Protein AF-A0A537YZ20-F1 (afdb_monomer_lite)

Radius of gyration: 20.63 Å; chains: 1; bounding box: 48×52×60 Å

Structure (mmCIF, N/CA/C/O backbone):
data_AF-A0A537YZ20-F1
#
_entry.id   AF-A0A537YZ20-F1
#
loop_
_atom_site.group_PDB
_atom_site.id
_atom_site.type_symbol
_atom_site.label_atom_id
_atom_site.label_alt_id
_atom_site.label_comp_id
_atom_site.label_asym_id
_atom_site.label_entity_id
_atom_site.label_seq_id
_atom_site.pdbx_PDB_ins_code
_atom_site.Cartn_x
_atom_site.Cartn_y
_atom_site.Cartn_z
_atom_site.occupancy
_atom_site.B_iso_or_equiv
_atom_site.auth_seq_id
_atom_site.auth_comp_id
_atom_site.auth_asym_id
_atom_site.auth_atom_id
_atom_site.pdbx_PDB_model_num
ATOM 1 N N . MET A 1 1 ? -23.414 -14.187 20.536 1.00 48.66 1 MET A N 1
ATOM 2 C CA . MET A 1 1 ? -22.127 -14.130 21.256 1.00 48.66 1 MET A CA 1
ATOM 3 C C . MET A 1 1 ? -21.084 -14.000 20.173 1.00 48.66 1 MET A C 1
ATOM 5 O O . MET A 1 1 ? -21.040 -14.898 19.343 1.00 48.66 1 MET A O 1
ATOM 9 N N . GLY A 1 2 ? -20.407 -12.852 20.098 1.00 59.97 2 GLY A N 1
ATOM 10 C CA . GLY A 1 2 ? -19.368 -12.613 19.096 1.00 59.97 2 GLY A CA 1
ATOM 11 C C . GLY A 1 2 ? -18.221 -13.604 19.260 1.00 59.97 2 GLY A C 1
ATOM 12 O O . GLY A 1 2 ? -18.003 -14.127 20.358 1.00 59.97 2 GLY A O 1
ATOM 13 N N . ASP A 1 3 ? -17.533 -13.912 18.166 1.00 78.31 3 ASP A N 1
ATOM 14 C CA . ASP A 1 3 ? -16.310 -14.702 18.221 1.00 78.31 3 ASP A CA 1
ATOM 15 C C . ASP A 1 3 ? -15.242 -13.924 19.009 1.00 78.31 3 ASP A C 1
ATOM 17 O O . ASP A 1 3 ? -14.762 -12.874 18.577 1.00 78.31 3 ASP A O 1
ATOM 21 N N . ALA A 1 4 ? -14.871 -14.433 20.188 1.00 87.88 4 ALA A N 1
ATOM 22 C CA . ALA A 1 4 ? -13.887 -13.798 21.063 1.00 87.88 4 ALA A CA 1
ATOM 23 C C . ALA A 1 4 ? -12.531 -13.589 20.362 1.00 87.88 4 ALA A C 1
ATOM 25 O O . ALA A 1 4 ? -11.818 -12.637 20.681 1.00 87.88 4 ALA A O 1
ATOM 26 N N . HIS A 1 5 ? -12.192 -14.445 19.389 1.00 93.25 5 HIS A N 1
ATOM 27 C CA . HIS A 1 5 ? -10.990 -14.287 18.577 1.00 93.25 5 HIS A CA 1
ATOM 28 C C . HIS A 1 5 ? -11.076 -13.057 17.664 1.00 93.25 5 HIS A C 1
ATOM 30 O O . HIS A 1 5 ? -10.154 -12.240 17.647 1.00 93.25 5 HIS A O 1
ATOM 36 N N . ALA A 1 6 ? -12.198 -12.885 16.961 1.00 95.44 6 ALA A N 1
ATOM 37 C CA . ALA A 1 6 ? -12.444 -11.740 16.090 1.00 95.44 6 ALA A CA 1
ATOM 38 C C . ALA A 1 6 ? -12.413 -10.412 16.859 1.00 95.44 6 ALA A C 1
ATOM 40 O O . ALA A 1 6 ? -11.783 -9.447 16.427 1.00 95.44 6 ALA A O 1
ATOM 41 N N . GLU A 1 7 ? -13.049 -10.367 18.031 1.00 95.69 7 GLU A N 1
ATOM 42 C CA . GLU A 1 7 ? -13.027 -9.179 18.884 1.00 95.69 7 GLU A CA 1
ATOM 43 C C . GLU A 1 7 ? -11.620 -8.854 19.399 1.00 95.69 7 GLU A C 1
ATOM 45 O O . GLU A 1 7 ? -11.249 -7.683 19.501 1.00 95.69 7 GLU A O 1
ATOM 50 N N . GLN A 1 8 ? -10.822 -9.869 19.742 1.00 96.44 8 GLN A N 1
ATOM 51 C CA . GLN A 1 8 ? -9.429 -9.665 20.128 1.00 96.44 8 GLN A CA 1
ATOM 52 C C . GLN A 1 8 ? -8.609 -9.115 18.955 1.00 96.44 8 GLN A C 1
ATOM 54 O O . GLN A 1 8 ? -7.916 -8.113 19.124 1.00 96.44 8 GLN A O 1
ATOM 59 N N . MET A 1 9 ? -8.737 -9.708 17.765 1.00 97.38 9 MET A N 1
ATOM 60 C CA . MET A 1 9 ? -8.039 -9.231 16.570 1.00 97.38 9 MET A CA 1
ATOM 61 C C . MET A 1 9 ? -8.439 -7.791 16.220 1.00 97.38 9 MET A C 1
ATOM 63 O O . MET A 1 9 ? -7.578 -6.968 15.914 1.00 97.38 9 MET A O 1
ATOM 67 N N . TYR A 1 10 ? -9.723 -7.440 16.352 1.00 97.88 10 TYR A N 1
ATOM 68 C CA . TYR A 1 10 ? -10.185 -6.061 16.198 1.00 97.88 10 TYR A CA 1
ATOM 69 C C . TYR A 1 10 ? -9.457 -5.110 17.157 1.00 97.88 10 TYR A C 1
ATOM 71 O O . TYR A 1 10 ? -8.937 -4.086 16.716 1.00 97.88 10 TYR A O 1
ATOM 79 N N . ARG A 1 11 ? -9.374 -5.445 18.454 1.00 97.56 11 ARG A N 1
ATOM 80 C CA . ARG A 1 11 ? -8.679 -4.608 19.450 1.00 97.56 11 ARG A CA 1
ATOM 81 C C . ARG A 1 11 ? -7.199 -4.452 19.126 1.00 97.56 11 ARG A C 1
ATOM 83 O O . ARG A 1 11 ? -6.672 -3.350 19.230 1.00 97.56 11 ARG A O 1
ATOM 90 N N . GLU A 1 12 ? -6.538 -5.525 18.705 1.00 96.88 12 GLU A N 1
ATOM 91 C CA . GLU A 1 12 ? -5.118 -5.497 18.344 1.00 96.88 12 GLU A CA 1
ATOM 92 C C . GLU A 1 12 ? -4.841 -4.658 17.091 1.00 96.88 12 GLU A C 1
ATOM 94 O O . GLU A 1 12 ? -3.829 -3.960 17.030 1.00 96.88 12 GLU A O 1
ATOM 99 N N . VAL A 1 13 ? -5.729 -4.711 16.094 1.00 97.69 13 VAL A N 1
ATOM 100 C CA . VAL A 1 13 ? -5.553 -4.009 14.816 1.00 97.69 13 VAL A CA 1
ATOM 101 C C . VAL A 1 13 ? -6.036 -2.563 14.878 1.00 97.69 13 VAL A C 1
ATOM 103 O O . VAL A 1 13 ? -5.410 -1.699 14.266 1.00 97.69 13 VAL A O 1
ATOM 106 N N . MET A 1 14 ? -7.144 -2.284 15.562 1.00 97.94 14 MET A N 1
ATOM 107 C CA . MET A 1 14 ? -7.787 -0.964 15.581 1.00 97.94 14 MET A CA 1
ATOM 108 C C . MET A 1 14 ? -7.471 -0.151 16.837 1.00 97.94 14 MET A C 1
ATOM 110 O O . MET A 1 14 ? -7.766 1.042 16.864 1.00 97.94 14 MET A O 1
ATOM 114 N N . LEU A 1 15 ? -6.877 -0.776 17.860 1.00 96.50 15 LEU A N 1
ATOM 115 C CA . LEU A 1 15 ? -6.548 -0.162 19.152 1.00 96.50 15 LEU A CA 1
ATOM 116 C C . LEU A 1 15 ? -7.744 0.526 19.827 1.00 96.50 15 LEU A C 1
ATOM 118 O O . LEU A 1 15 ? -7.602 1.535 20.515 1.00 96.50 15 LEU A O 1
ATOM 122 N N . LYS A 1 16 ? -8.934 -0.044 19.629 1.00 94.62 16 LYS A N 1
ATOM 123 C CA . LYS A 1 16 ? -10.181 0.337 20.294 1.00 94.62 16 LYS A CA 1
ATOM 124 C C . LYS A 1 16 ? -11.071 -0.889 20.459 1.00 94.62 16 LYS A C 1
ATOM 126 O O . LYS A 1 16 ? -10.894 -1.881 19.750 1.00 94.62 16 LYS A O 1
ATOM 131 N N . ASP A 1 17 ? -12.022 -0.821 21.384 1.00 94.69 17 ASP A N 1
ATOM 132 C CA . ASP A 1 17 ? -13.010 -1.885 21.536 1.00 94.69 17 ASP A CA 1
ATOM 133 C C . ASP A 1 17 ? -13.878 -2.016 20.274 1.00 94.69 17 ASP A C 1
ATOM 135 O O . ASP A 1 17 ? -14.236 -0.997 19.668 1.00 94.69 17 ASP A O 1
ATOM 139 N N . PRO A 1 18 ? -14.217 -3.251 19.859 1.00 92.88 18 PRO A N 1
ATOM 140 C CA . PRO A 1 18 ? -15.172 -3.455 18.785 1.00 92.88 18 PRO A CA 1
ATOM 141 C C . PRO A 1 18 ? -16.535 -2.880 19.189 1.00 92.88 18 PRO A C 1
ATOM 143 O O . PRO A 1 18 ? -16.926 -2.997 20.355 1.00 92.88 18 PRO A O 1
ATOM 146 N N . PRO A 1 19 ? -17.279 -2.270 18.250 1.00 84.94 19 PRO A N 1
ATOM 147 C CA . PRO A 1 19 ? -18.658 -1.892 18.519 1.00 84.94 19 PRO A CA 1
ATOM 148 C C . PRO A 1 19 ? -19.490 -3.142 18.833 1.00 84.94 19 PRO A C 1
ATOM 150 O O . PRO A 1 19 ? -19.206 -4.233 18.331 1.00 84.94 19 PRO A O 1
ATOM 153 N N . GLU A 1 20 ? -20.545 -2.985 19.633 1.00 89.81 20 GLU A N 1
ATOM 154 C CA . GLU A 1 20 ? -21.536 -4.048 19.801 1.00 89.81 20 GLU A CA 1
ATOM 155 C C . GLU A 1 20 ? -22.210 -4.302 18.448 1.00 89.81 20 GLU A C 1
ATOM 157 O O . GLU A 1 20 ? -22.897 -3.430 17.916 1.00 89.81 20 GLU A O 1
ATOM 162 N N . ALA A 1 21 ? -21.980 -5.481 17.868 1.00 90.50 21 ALA A N 1
ATOM 163 C CA . ALA A 1 21 ? -22.499 -5.805 16.549 1.00 90.50 21 ALA A CA 1
ATOM 164 C C . ALA A 1 21 ? -24.030 -5.921 16.582 1.00 90.50 21 ALA A C 1
ATOM 166 O O . ALA A 1 21 ? -24.587 -6.903 17.078 1.00 90.50 21 ALA A O 1
ATOM 167 N N . ALA A 1 22 ? -24.706 -4.921 16.020 1.00 93.88 22 ALA A N 1
ATOM 168 C CA . ALA A 1 22 ? -26.160 -4.826 15.968 1.00 93.88 22 ALA A CA 1
ATOM 169 C C . ALA A 1 22 ? -26.719 -5.137 14.569 1.00 93.88 22 ALA A C 1
ATOM 171 O O . ALA A 1 22 ? -27.911 -5.412 14.412 1.00 93.88 22 ALA A O 1
ATOM 172 N N . THR A 1 23 ? -25.870 -5.106 13.541 1.00 95.50 23 THR A N 1
ATOM 173 C CA . THR A 1 23 ? -26.248 -5.281 12.135 1.00 95.50 23 THR A CA 1
ATOM 174 C C . THR A 1 23 ? -25.489 -6.434 11.471 1.00 95.50 23 THR A C 1
ATOM 176 O O . THR A 1 23 ? -24.372 -6.756 11.878 1.00 95.50 23 THR A O 1
ATOM 179 N N . PRO A 1 24 ? -26.027 -7.036 10.387 1.00 96.12 24 PRO A N 1
ATOM 180 C CA . PRO A 1 24 ? -25.295 -8.043 9.614 1.00 96.12 24 PRO A CA 1
ATOM 181 C C . PRO A 1 24 ? -23.935 -7.551 9.099 1.00 96.12 24 PRO A C 1
ATOM 183 O O . PRO A 1 24 ? -23.001 -8.338 8.986 1.00 96.12 24 PRO A O 1
ATOM 186 N N . PHE A 1 25 ? -23.817 -6.251 8.809 1.00 94.38 25 PHE A N 1
ATOM 187 C CA . PHE A 1 25 ? -22.559 -5.627 8.408 1.00 94.38 25 PHE A CA 1
ATOM 188 C C . PHE A 1 25 ? -21.527 -5.626 9.543 1.00 94.38 25 PHE A C 1
ATOM 190 O O . PHE A 1 25 ? -20.380 -5.998 9.316 1.00 94.38 25 PHE A O 1
ATOM 197 N N . GLU A 1 26 ? -21.917 -5.247 10.761 1.00 94.44 26 GLU A N 1
ATOM 198 C CA . GLU A 1 26 ? -21.006 -5.245 11.915 1.00 94.44 26 GLU A CA 1
ATOM 199 C C . GLU A 1 26 ? -20.609 -6.667 12.315 1.00 94.44 26 GLU A C 1
ATOM 201 O O . GLU A 1 26 ? -19.437 -6.911 12.591 1.00 94.44 26 GLU A O 1
ATOM 206 N N . VAL A 1 27 ? -21.549 -7.620 12.257 1.00 94.81 27 VAL A N 1
ATOM 207 C CA . VAL A 1 27 ? -21.254 -9.047 12.462 1.00 94.81 27 VAL A CA 1
ATOM 208 C C . VAL A 1 27 ? -20.224 -9.528 11.439 1.00 94.81 27 VAL A C 1
ATOM 210 O O . VAL A 1 27 ? -19.200 -10.075 11.824 1.00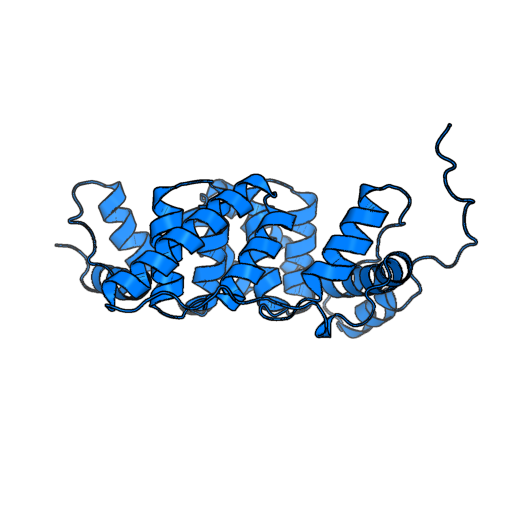 94.81 27 VAL A O 1
ATOM 213 N N . ALA A 1 28 ? -20.428 -9.259 10.144 1.00 95.94 28 ALA A N 1
ATOM 214 C CA . ALA A 1 28 ? -19.468 -9.638 9.106 1.00 95.94 28 ALA A CA 1
ATOM 215 C C . ALA A 1 28 ? -18.129 -8.890 9.228 1.00 95.94 28 ALA A C 1
ATOM 217 O O . ALA A 1 28 ? -17.080 -9.448 8.916 1.00 95.94 28 ALA A O 1
ATOM 218 N N . THR A 1 29 ? -18.139 -7.642 9.697 1.00 95.75 29 THR A N 1
ATOM 219 C CA . THR A 1 29 ? -16.907 -6.896 9.969 1.00 95.75 29 THR A CA 1
ATOM 220 C C . THR A 1 29 ? -16.080 -7.634 11.015 1.00 95.75 29 THR A C 1
ATOM 222 O O . THR A 1 29 ? -14.911 -7.916 10.767 1.00 95.75 29 THR A O 1
ATOM 225 N N . LEU A 1 30 ? -16.679 -8.012 12.147 1.00 96.38 30 LEU A N 1
ATOM 226 C CA . LEU A 1 30 ? -15.973 -8.785 13.165 1.00 96.38 30 LEU A CA 1
ATOM 227 C C . LEU A 1 30 ? -15.595 -10.169 12.631 1.00 96.38 30 LEU A C 1
ATOM 229 O O . LEU A 1 30 ? -14.411 -10.459 12.519 1.00 96.38 30 LEU A O 1
ATOM 233 N N . ASP A 1 31 ? -16.563 -10.984 12.224 1.00 95.75 31 ASP A N 1
ATOM 234 C CA . ASP A 1 31 ? -16.343 -12.400 11.921 1.00 95.75 31 ASP A CA 1
ATOM 235 C C . ASP A 1 31 ? -15.468 -12.622 10.681 1.00 95.75 31 ASP A C 1
ATOM 237 O O . ASP A 1 31 ? -14.562 -13.454 10.698 1.00 95.75 31 ASP A O 1
ATOM 241 N N . PHE A 1 32 ? -15.731 -11.904 9.586 1.00 97.31 32 PHE A N 1
ATOM 242 C CA . PHE A 1 32 ? -15.011 -12.103 8.329 1.00 97.31 32 PHE A CA 1
ATOM 243 C C . PHE A 1 32 ? -13.750 -11.241 8.263 1.00 97.31 32 PHE A C 1
ATOM 245 O O . PHE A 1 32 ? -12.653 -11.775 8.102 1.00 97.31 32 PHE A O 1
ATOM 252 N N . VAL A 1 33 ? -13.863 -9.918 8.414 1.00 97.75 33 VAL A N 1
ATOM 253 C CA . VAL A 1 33 ? -12.694 -9.041 8.229 1.00 97.75 33 VAL A CA 1
ATOM 254 C C . VAL A 1 33 ? -11.674 -9.287 9.342 1.00 97.75 33 VAL A C 1
ATOM 256 O O . VAL A 1 33 ? -10.532 -9.649 9.058 1.00 97.75 33 VAL A O 1
ATOM 259 N N . PHE A 1 34 ? -12.072 -9.163 10.608 1.00 97.94 34 PHE A N 1
ATOM 260 C CA . PHE A 1 34 ? -11.137 -9.305 11.730 1.00 97.94 34 PHE A CA 1
ATOM 261 C C . PHE A 1 34 ? -10.969 -10.745 12.227 1.00 97.94 34 PHE A C 1
ATOM 263 O O . PHE A 1 34 ? -9.901 -11.075 12.722 1.00 97.94 34 PHE A O 1
ATOM 270 N N . GLY A 1 35 ? -11.963 -11.617 12.068 1.00 97.19 35 GLY A N 1
ATOM 271 C CA . GLY A 1 35 ? -11.891 -13.014 12.502 1.00 97.19 35 GLY A CA 1
ATOM 272 C C . GLY A 1 35 ? -11.276 -13.966 11.478 1.00 97.19 35 GLY A C 1
ATOM 273 O O . GLY A 1 35 ? -10.760 -15.012 11.862 1.00 97.19 35 GLY A O 1
ATOM 274 N N . GLN A 1 36 ? -11.300 -13.625 10.182 1.00 97.75 36 GLN A N 1
ATOM 275 C CA . GLN A 1 36 ? -10.830 -14.527 9.120 1.00 97.75 36 GLN A CA 1
ATOM 276 C C . GLN A 1 36 ? -9.802 -13.924 8.171 1.00 97.75 36 GLN A C 1
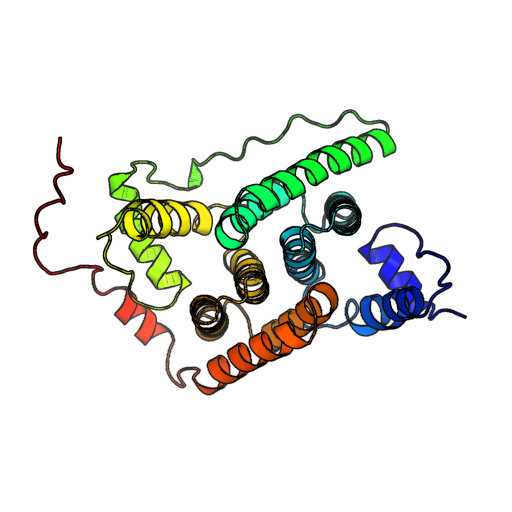ATOM 278 O O . GLN A 1 36 ? -8.993 -14.691 7.666 1.00 97.75 36 GLN A O 1
ATOM 283 N N . VAL A 1 37 ? -9.809 -12.616 7.890 1.00 98.38 37 VAL A N 1
ATOM 284 C CA . VAL A 1 37 ? -8.857 -12.003 6.939 1.00 98.38 37 VAL A CA 1
ATOM 285 C C . VAL A 1 37 ? -7.585 -11.519 7.641 1.00 98.38 37 VAL A C 1
ATOM 287 O O . VAL A 1 37 ? -6.492 -11.959 7.293 1.00 98.38 37 VAL A O 1
ATOM 290 N N . TRP A 1 38 ? -7.706 -10.665 8.662 1.00 98.38 38 TRP A N 1
ATOM 291 C CA . TRP A 1 38 ? -6.556 -10.151 9.422 1.00 98.38 38 TRP A CA 1
ATOM 292 C C . TRP A 1 38 ? -5.664 -11.204 10.112 1.00 98.38 38 TRP A C 1
ATOM 294 O O . TRP A 1 38 ? -4.449 -10.994 10.106 1.00 98.38 38 TRP A O 1
ATOM 304 N N . PRO A 1 39 ? -6.183 -12.311 10.688 1.00 97.56 39 PRO A N 1
ATOM 305 C CA . PRO A 1 39 ? -5.351 -13.283 11.397 1.00 97.56 39 PRO A CA 1
ATOM 306 C C . PRO A 1 39 ? -4.606 -14.248 10.469 1.00 97.56 39 PRO A C 1
ATOM 308 O O . PRO A 1 39 ? -3.861 -15.092 10.960 1.00 97.56 39 PRO A O 1
ATOM 311 N N . ARG A 1 40 ? -4.808 -14.175 9.147 1.00 98.12 40 ARG A N 1
ATOM 312 C CA . ARG A 1 40 ? -4.144 -15.080 8.203 1.00 98.12 40 ARG A CA 1
ATOM 313 C C . ARG A 1 40 ? -2.645 -14.818 8.152 1.00 98.12 40 ARG A C 1
ATOM 315 O O . ARG A 1 40 ? -2.202 -13.668 8.082 1.00 98.12 40 ARG A O 1
ATOM 322 N N . ASP A 1 41 ? -1.889 -15.904 8.070 1.00 97.06 41 ASP A N 1
ATOM 323 C CA . ASP A 1 41 ? -0.463 -15.875 7.763 1.00 97.06 41 ASP A CA 1
ATOM 324 C C . ASP A 1 41 ? -0.210 -15.418 6.311 1.00 97.06 41 ASP A C 1
ATOM 326 O O . ASP A 1 41 ? -1.134 -15.144 5.546 1.00 97.06 41 ASP A O 1
ATOM 330 N N . GLY A 1 42 ? 1.061 -15.318 5.921 1.00 96.44 42 GLY A N 1
ATOM 331 C CA . GLY A 1 42 ? 1.479 -14.978 4.555 1.00 96.44 42 GLY A CA 1
ATOM 332 C C . GLY A 1 42 ? 1.753 -13.491 4.329 1.00 96.44 42 GLY A C 1
ATOM 333 O O . GLY A 1 42 ? 2.603 -13.164 3.512 1.00 96.44 42 GLY A O 1
ATOM 334 N N . LEU A 1 43 ? 1.144 -12.595 5.109 1.00 98.12 43 LEU A N 1
ATOM 335 C CA . LEU A 1 43 ? 1.513 -11.176 5.161 1.00 98.12 43 LEU A CA 1
ATOM 336 C C . LEU A 1 43 ? 1.786 -10.731 6.591 1.00 98.12 43 LEU A C 1
ATOM 338 O O . LEU A 1 43 ? 1.093 -11.128 7.528 1.00 98.12 43 LEU A O 1
ATOM 342 N N . SER A 1 44 ? 2.760 -9.835 6.752 1.00 97.88 44 SER A N 1
ATOM 343 C CA . SER A 1 44 ? 2.947 -9.146 8.025 1.00 97.88 44 SER A CA 1
ATOM 344 C C . SER A 1 44 ? 1.770 -8.200 8.311 1.00 97.88 44 SER A C 1
ATOM 346 O O . SER A 1 44 ? 1.077 -7.733 7.401 1.00 97.88 44 SER A O 1
ATOM 348 N N . ARG A 1 45 ? 1.567 -7.847 9.587 1.00 97.06 45 ARG A N 1
ATOM 349 C CA . ARG A 1 45 ? 0.568 -6.839 9.991 1.00 97.06 45 ARG A CA 1
ATOM 350 C C . ARG A 1 45 ? 0.774 -5.508 9.259 1.00 97.06 45 ARG A C 1
ATOM 352 O O . ARG A 1 45 ? -0.194 -4.896 8.813 1.00 97.06 45 ARG A O 1
ATOM 359 N N . ARG A 1 46 ? 2.034 -5.105 9.079 1.00 97.81 46 ARG A N 1
ATOM 360 C CA . ARG A 1 46 ? 2.426 -3.896 8.350 1.00 97.81 46 ARG A CA 1
ATOM 361 C C . ARG A 1 46 ? 2.055 -3.957 6.865 1.00 97.81 46 ARG A C 1
ATOM 363 O O . ARG A 1 46 ? 1.520 -2.989 6.337 1.00 97.81 46 ARG A O 1
ATOM 370 N N . ASP A 1 47 ? 2.243 -5.098 6.208 1.00 98.62 47 ASP A N 1
ATOM 371 C CA . ASP A 1 47 ? 1.839 -5.277 4.806 1.00 98.62 47 ASP A CA 1
ATOM 372 C C . ASP A 1 47 ? 0.320 -5.206 4.639 1.00 98.62 47 ASP A C 1
ATOM 374 O O . ASP A 1 47 ? -0.183 -4.476 3.781 1.00 98.62 47 ASP A O 1
ATOM 378 N N . ARG A 1 48 ? -0.431 -5.892 5.515 1.00 98.69 48 ARG A N 1
ATOM 379 C CA . ARG A 1 48 ? -1.901 -5.792 5.555 1.00 98.69 48 ARG A CA 1
ATOM 380 C C . ARG A 1 48 ? -2.347 -4.352 5.792 1.00 98.69 48 ARG A C 1
ATOM 382 O O . ARG A 1 48 ? -3.320 -3.899 5.181 1.00 98.69 48 ARG A O 1
ATOM 389 N N . ARG A 1 49 ? -1.617 -3.610 6.633 1.00 98.44 49 ARG A N 1
ATOM 390 C CA . ARG A 1 49 ? -1.864 -2.189 6.883 1.00 98.44 49 ARG A CA 1
ATOM 391 C C . ARG A 1 49 ? -1.652 -1.341 5.635 1.00 98.44 49 ARG A C 1
ATOM 393 O O . ARG A 1 49 ? -2.517 -0.521 5.347 1.00 98.44 49 ARG A O 1
ATOM 400 N N . LEU A 1 50 ? -0.576 -1.555 4.878 1.00 98.81 50 LEU A N 1
ATOM 401 C CA . LEU A 1 50 ? -0.314 -0.836 3.626 1.00 98.81 50 LEU A CA 1
ATOM 402 C C . LEU A 1 50 ? -1.424 -1.062 2.593 1.00 98.81 50 LEU A C 1
ATOM 404 O O . LEU A 1 50 ? -1.910 -0.094 2.005 1.00 98.81 50 LEU A O 1
ATOM 408 N N . VAL A 1 51 ? -1.883 -2.308 2.412 1.00 98.88 51 VAL A N 1
ATOM 409 C CA . VAL A 1 51 ? -3.026 -2.609 1.526 1.00 98.88 51 VAL A CA 1
ATOM 410 C C . VAL A 1 51 ? -4.284 -1.893 2.015 1.00 98.88 51 VAL A C 1
ATOM 412 O O . VAL A 1 51 ? -4.951 -1.208 1.241 1.00 98.88 51 VAL A O 1
ATOM 415 N N . THR A 1 52 ? -4.586 -2.011 3.309 1.00 98.81 52 THR A N 1
ATOM 416 C CA . THR A 1 52 ? -5.792 -1.442 3.923 1.00 98.81 52 THR A CA 1
ATOM 417 C C . THR A 1 52 ? -5.829 0.079 3.817 1.00 98.81 52 THR A C 1
ATOM 419 O O . THR A 1 52 ? -6.823 0.627 3.347 1.00 98.81 52 THR A O 1
ATOM 422 N N . LEU A 1 53 ? -4.746 0.762 4.208 1.00 98.81 53 LEU A N 1
ATOM 423 C CA . LEU A 1 53 ? -4.625 2.218 4.123 1.00 98.81 53 LEU A CA 1
ATOM 424 C C . LEU A 1 53 ? -4.752 2.697 2.677 1.00 98.81 53 LEU A C 1
ATOM 426 O O . LEU A 1 53 ? -5.476 3.657 2.428 1.00 98.81 53 LEU A O 1
ATOM 430 N N . THR A 1 54 ? -4.118 1.998 1.727 1.00 98.81 54 THR A N 1
ATOM 431 C CA . THR A 1 54 ? -4.277 2.290 0.295 1.00 98.81 54 THR A CA 1
ATOM 432 C C . THR A 1 54 ? -5.752 2.207 -0.098 1.00 98.81 54 THR A C 1
ATOM 434 O O . THR A 1 54 ? -6.291 3.154 -0.656 1.00 98.81 54 THR A O 1
ATOM 437 N N . CYS A 1 55 ? -6.448 1.125 0.261 1.00 98.75 55 CYS A N 1
ATOM 438 C CA . CYS A 1 55 ? -7.856 0.944 -0.090 1.00 98.75 55 CYS A CA 1
ATOM 439 C C . CYS A 1 55 ? -8.761 2.031 0.509 1.00 98.75 55 CYS A C 1
ATOM 441 O O . CYS A 1 55 ? -9.541 2.637 -0.223 1.00 98.75 55 CYS A O 1
ATOM 443 N N . VAL A 1 56 ? -8.666 2.306 1.816 1.00 98.44 56 VAL A N 1
ATOM 444 C CA . VAL A 1 56 ? -9.562 3.283 2.469 1.00 98.44 56 VAL A CA 1
ATOM 445 C C . VAL A 1 56 ? -9.283 4.715 2.018 1.00 98.44 56 VAL A C 1
ATOM 447 O O . VAL A 1 56 ? -10.225 5.487 1.838 1.00 98.44 56 VAL A O 1
ATOM 450 N N . ALA A 1 57 ? -8.016 5.061 1.767 1.00 98.56 57 ALA A N 1
ATOM 451 C CA . ALA A 1 57 ? -7.642 6.374 1.260 1.00 98.56 57 ALA A CA 1
ATOM 452 C C . ALA A 1 57 ? -8.065 6.550 -0.205 1.00 98.56 57 ALA A C 1
ATOM 454 O O . ALA A 1 57 ? -8.637 7.576 -0.570 1.00 98.56 57 ALA A O 1
ATOM 455 N N . SER A 1 58 ? -7.886 5.527 -1.044 1.00 97.94 58 SER A N 1
ATOM 456 C CA . SER A 1 58 ? -8.329 5.568 -2.440 1.00 97.94 58 SER A CA 1
ATOM 457 C C . SER A 1 58 ? -9.855 5.470 -2.589 1.00 97.94 58 SER A C 1
ATOM 459 O O . SER A 1 58 ? -10.390 5.905 -3.614 1.00 97.94 58 SER A O 1
ATOM 461 N N . ALA A 1 59 ? -10.569 4.952 -1.581 1.00 97.50 59 ALA A N 1
ATOM 462 C CA . ALA A 1 59 ? -12.033 5.007 -1.472 1.00 97.50 59 ALA A CA 1
ATOM 463 C C . ALA A 1 59 ? -12.548 6.399 -1.083 1.00 97.50 59 ALA A C 1
ATOM 465 O O . ALA A 1 59 ? -13.744 6.648 -1.211 1.00 97.50 59 ALA A O 1
ATOM 466 N N . ASP A 1 60 ? -11.660 7.276 -0.600 1.00 96.88 60 ASP A N 1
ATOM 467 C CA . ASP A 1 60 ? -11.990 8.600 -0.073 1.00 96.88 60 ASP A CA 1
ATOM 468 C C . ASP A 1 60 ? -13.039 8.544 1.057 1.00 96.88 60 ASP A C 1
ATOM 470 O O . ASP A 1 60 ? -13.922 9.391 1.161 1.00 96.88 60 ASP A O 1
ATOM 474 N N . SER A 1 61 ? -12.976 7.497 1.893 1.00 96.69 61 SER A N 1
ATOM 475 C CA . SER A 1 61 ? -13.965 7.227 2.943 1.00 96.69 61 SER A CA 1
ATOM 476 C C . SER A 1 61 ? -13.520 7.837 4.281 1.00 96.69 61 SER A C 1
ATOM 478 O O . SER A 1 61 ? -12.619 7.282 4.914 1.00 96.69 61 SER A O 1
ATOM 480 N N . PRO A 1 62 ? -14.120 8.951 4.759 1.00 97.69 62 PRO A N 1
ATOM 481 C CA . PRO A 1 62 ? -13.533 9.739 5.845 1.00 97.69 62 PRO A CA 1
ATOM 482 C C . PRO A 1 62 ? -13.348 8.954 7.148 1.00 97.69 62 PRO A C 1
ATOM 484 O O . PRO A 1 62 ? -12.248 8.912 7.685 1.00 97.69 62 PRO A O 1
ATOM 487 N N . GLN A 1 63 ? -14.392 8.281 7.644 1.00 97.50 63 GLN A N 1
ATOM 488 C CA . GLN A 1 63 ? -14.313 7.589 8.935 1.00 97.50 63 GLN A CA 1
ATOM 489 C C . GLN A 1 63 ? -13.325 6.401 8.920 1.00 97.50 63 GLN A C 1
ATOM 491 O O . GLN A 1 63 ? -12.500 6.323 9.832 1.00 97.50 63 GLN A O 1
ATOM 496 N N . PRO A 1 64 ? -13.322 5.512 7.903 1.00 97.69 64 PRO A N 1
ATOM 497 C CA . PRO A 1 64 ? -12.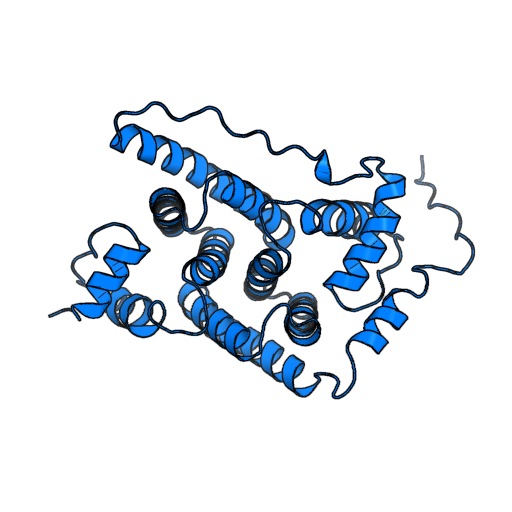288 4.484 7.778 1.00 97.69 64 PRO A CA 1
ATOM 498 C C . PRO A 1 64 ? -10.863 5.033 7.652 1.00 97.69 64 PRO A C 1
ATOM 500 O O . PRO A 1 64 ? -9.946 4.428 8.207 1.00 97.69 64 PRO A O 1
ATOM 503 N N . ILE A 1 65 ? -10.661 6.165 6.962 1.00 98.69 65 ILE A N 1
ATOM 504 C CA . ILE A 1 65 ? -9.347 6.823 6.904 1.00 98.69 65 ILE A CA 1
ATOM 505 C C . ILE A 1 65 ? -8.906 7.216 8.318 1.00 98.69 65 ILE A C 1
ATOM 507 O O . ILE A 1 65 ? -7.817 6.828 8.733 1.00 98.69 65 ILE A O 1
ATOM 511 N N . GLU A 1 66 ? -9.749 7.922 9.077 1.00 98.62 66 GLU A N 1
ATOM 512 C CA . GLU A 1 66 ? -9.419 8.355 10.445 1.00 98.62 66 GLU A CA 1
ATOM 513 C C . GLU A 1 66 ? -9.087 7.169 11.358 1.00 98.62 66 GLU A C 1
ATOM 515 O O . GLU A 1 66 ? -8.068 7.174 12.050 1.00 98.62 66 GLU A O 1
ATOM 520 N N . ASP A 1 67 ? -9.920 6.128 11.328 1.00 98.19 67 ASP A N 1
ATOM 521 C CA . ASP A 1 67 ? -9.765 4.957 12.188 1.00 98.19 67 ASP A CA 1
ATOM 522 C C . ASP A 1 67 ? -8.482 4.170 11.876 1.00 98.19 67 ASP A C 1
ATOM 524 O O . ASP A 1 67 ? -7.742 3.795 12.790 1.00 98.19 67 ASP A O 1
ATOM 528 N N . HIS A 1 68 ? -8.188 3.919 10.596 1.00 98.62 68 HIS A N 1
ATOM 529 C CA . HIS A 1 68 ? -7.001 3.151 10.218 1.00 98.62 68 HIS A CA 1
ATOM 530 C C . HIS A 1 68 ? -5.705 3.957 10.331 1.00 98.62 68 HIS A C 1
ATOM 532 O O . HIS A 1 68 ? -4.681 3.361 10.671 1.00 98.62 68 HIS A O 1
ATOM 538 N N . VAL A 1 69 ? -5.736 5.274 10.097 1.00 98.81 69 VAL A N 1
ATOM 539 C CA . VAL A 1 69 ? -4.582 6.162 10.315 1.00 98.81 69 VAL A CA 1
ATOM 540 C C . VAL A 1 69 ? -4.246 6.248 11.802 1.00 98.81 69 VAL A C 1
ATOM 542 O O . VAL A 1 69 ? -3.083 6.066 12.163 1.00 98.81 69 VAL A O 1
ATOM 545 N N . TYR A 1 70 ? -5.248 6.444 12.671 1.00 98.69 70 TYR A N 1
ATOM 546 C CA . TYR A 1 70 ? -5.051 6.424 14.124 1.00 98.69 70 TYR A CA 1
ATOM 547 C C . TYR A 1 70 ? -4.395 5.117 14.565 1.00 98.69 70 TYR A C 1
ATOM 549 O O . TYR A 1 70 ? -3.350 5.127 15.214 1.00 98.69 70 TYR A O 1
ATOM 557 N N . ALA A 1 71 ? -4.977 3.986 14.162 1.00 98.62 71 ALA A N 1
ATOM 558 C CA . ALA A 1 71 ? -4.488 2.679 14.565 1.00 98.62 71 ALA A CA 1
ATOM 559 C C . ALA A 1 71 ? -3.065 2.400 14.057 1.00 98.62 71 ALA A C 1
ATOM 561 O O . ALA A 1 71 ? -2.253 1.844 14.793 1.00 98.62 71 ALA A O 1
ATOM 562 N N . ALA A 1 72 ? -2.737 2.808 12.829 1.00 98.56 72 ALA A N 1
ATOM 563 C CA . ALA A 1 72 ? -1.410 2.613 12.251 1.00 98.56 72 ALA A CA 1
ATOM 564 C C . ALA A 1 72 ? -0.321 3.435 12.957 1.00 98.56 72 ALA A C 1
ATOM 566 O O . ALA A 1 72 ? 0.744 2.896 13.254 1.00 98.56 72 ALA A O 1
ATOM 567 N N . LEU A 1 73 ? -0.606 4.704 13.272 1.00 98.19 73 LEU A N 1
ATOM 568 C CA . LEU A 1 73 ? 0.315 5.574 14.007 1.00 98.19 73 LEU A CA 1
ATOM 569 C C . LEU A 1 73 ? 0.483 5.107 15.459 1.00 98.19 73 LEU A C 1
ATOM 571 O O . LEU A 1 73 ? 1.604 4.970 15.939 1.00 98.19 73 LEU A O 1
ATOM 575 N N . LYS A 1 74 ? -0.627 4.831 16.158 1.00 98.00 74 LYS A N 1
ATOM 576 C CA . LYS A 1 74 ? -0.631 4.468 17.586 1.00 98.00 74 LYS A CA 1
ATOM 577 C C . LYS A 1 74 ? 0.028 3.108 17.846 1.00 98.00 74 LYS A C 1
ATOM 579 O O . LYS A 1 74 ? 0.684 2.941 18.868 1.00 98.00 74 LYS A O 1
ATOM 584 N N . SER A 1 75 ? -0.134 2.144 16.936 1.00 97.62 75 SER A N 1
ATOM 585 C CA . SER A 1 75 ? 0.512 0.823 17.038 1.00 97.62 75 SER A CA 1
ATOM 586 C C . SER A 1 75 ? 1.995 0.843 16.670 1.00 97.62 75 SER A C 1
ATOM 588 O O . SER A 1 75 ? 2.724 -0.066 17.060 1.00 97.62 75 SER A O 1
ATOM 590 N N . GLY A 1 76 ? 2.435 1.846 15.906 1.00 96.50 76 GLY A N 1
ATOM 591 C CA . GLY A 1 76 ? 3.750 1.847 15.275 1.00 96.50 76 GLY A CA 1
ATOM 592 C C . GLY A 1 76 ? 3.848 0.939 14.044 1.00 96.50 76 GLY A C 1
ATOM 593 O O . GLY A 1 76 ? 4.949 0.777 13.524 1.00 96.50 76 GLY A O 1
ATOM 594 N N . ASP A 1 77 ? 2.732 0.375 13.547 1.00 97.12 77 ASP A N 1
ATOM 595 C CA . ASP A 1 77 ? 2.703 -0.382 12.284 1.00 97.12 77 ASP A CA 1
ATOM 596 C C . ASP A 1 77 ? 3.286 0.462 11.138 1.00 97.12 77 ASP A C 1
ATOM 598 O O . ASP A 1 77 ? 4.059 -0.040 10.317 1.00 97.12 77 ASP A O 1
ATOM 602 N N . LEU A 1 78 ? 2.918 1.750 11.100 1.00 97.31 78 LEU A N 1
ATOM 603 C CA . LEU A 1 78 ? 3.526 2.771 10.253 1.00 97.31 78 LEU A CA 1
ATOM 604 C C . LEU A 1 78 ? 3.826 4.026 11.092 1.00 97.31 78 LEU A C 1
ATOM 606 O O . LEU A 1 78 ? 2.896 4.778 11.401 1.00 97.31 78 LEU A O 1
ATOM 610 N N . PRO A 1 79 ? 5.095 4.280 11.455 1.00 95.94 79 PRO A N 1
ATOM 611 C CA . PRO A 1 79 ? 5.490 5.533 12.086 1.00 95.94 79 PRO A CA 1
ATOM 612 C C . PRO A 1 79 ? 5.257 6.726 11.151 1.00 95.94 79 PRO A C 1
ATOM 614 O O . PRO A 1 79 ? 5.077 6.575 9.941 1.00 95.94 79 PRO A O 1
ATOM 617 N N . LEU A 1 80 ? 5.279 7.934 11.721 1.00 96.56 80 LEU A N 1
ATOM 618 C CA . LEU A 1 80 ? 4.934 9.161 11.003 1.00 96.56 80 LEU A CA 1
ATOM 619 C C . LEU A 1 80 ? 5.751 9.357 9.713 1.00 96.56 80 LEU A C 1
ATOM 621 O O . LEU A 1 80 ? 5.186 9.717 8.687 1.00 96.56 80 LEU A O 1
ATOM 625 N N . GLU A 1 81 ? 7.055 9.091 9.737 1.00 95.56 81 GLU A N 1
ATOM 626 C CA . GLU A 1 81 ? 7.927 9.245 8.562 1.00 95.56 81 GLU A CA 1
ATOM 627 C C . GLU A 1 81 ? 7.503 8.324 7.403 1.00 95.56 81 GLU A C 1
ATOM 629 O O . GLU A 1 81 ? 7.400 8.768 6.259 1.00 95.56 81 GLU A O 1
ATOM 634 N N . ASP A 1 82 ? 7.150 7.073 7.709 1.00 97.12 82 ASP A N 1
ATOM 635 C CA . ASP A 1 82 ? 6.659 6.110 6.719 1.00 97.12 82 ASP A CA 1
ATOM 636 C C . ASP A 1 82 ? 5.276 6.498 6.188 1.00 97.12 82 ASP A C 1
ATOM 638 O O . ASP A 1 82 ? 4.985 6.305 5.009 1.00 97.12 82 ASP A O 1
ATOM 642 N N . MET A 1 83 ? 4.425 7.080 7.039 1.00 97.75 83 MET A N 1
ATOM 643 C CA . MET A 1 83 ? 3.127 7.627 6.639 1.00 97.75 83 MET A CA 1
ATOM 644 C C . MET A 1 83 ? 3.269 8.767 5.622 1.00 97.75 83 MET A C 1
ATOM 646 O O . MET A 1 83 ? 2.486 8.844 4.678 1.00 97.75 83 MET A O 1
ATOM 650 N N . LEU A 1 84 ? 4.282 9.626 5.756 1.00 96.81 84 LEU A N 1
ATOM 651 C CA . LEU A 1 84 ? 4.534 10.696 4.784 1.00 96.81 84 LEU A CA 1
ATOM 652 C C . LEU A 1 84 ? 5.005 10.149 3.429 1.00 96.81 84 LEU A C 1
ATOM 654 O O . LEU A 1 84 ? 4.559 10.618 2.380 1.00 96.81 84 LEU A O 1
ATOM 658 N N . GLU A 1 85 ? 5.846 9.113 3.430 1.00 97.25 85 GLU A N 1
ATOM 659 C CA . GLU A 1 85 ? 6.213 8.400 2.200 1.00 97.25 85 GLU A CA 1
ATOM 660 C C . GLU A 1 85 ? 5.019 7.658 1.583 1.00 97.25 85 GLU A C 1
ATOM 662 O O . GLU A 1 85 ? 4.860 7.652 0.358 1.00 97.25 85 GLU A O 1
ATOM 667 N N . PHE A 1 86 ? 4.146 7.088 2.420 1.00 98.25 86 PHE A N 1
ATOM 668 C CA . PHE A 1 86 ? 2.888 6.480 1.996 1.00 98.25 86 PHE A CA 1
ATOM 669 C C . PHE A 1 86 ? 1.995 7.508 1.286 1.00 98.25 86 PHE A C 1
ATOM 671 O O . PHE A 1 86 ? 1.521 7.239 0.183 1.00 98.25 86 PHE A O 1
ATOM 678 N N . ILE A 1 87 ? 1.811 8.709 1.844 1.00 98.31 87 ILE A N 1
ATOM 679 C CA . ILE A 1 87 ? 1.007 9.772 1.215 1.00 98.31 87 ILE A CA 1
ATOM 680 C C . ILE A 1 87 ? 1.562 10.167 -0.152 1.00 98.31 87 ILE A C 1
ATOM 682 O O . ILE A 1 87 ? 0.798 10.310 -1.110 1.00 98.31 87 ILE A O 1
ATOM 686 N N . LEU A 1 88 ? 2.883 10.308 -0.278 1.00 97.62 88 LEU A N 1
ATOM 687 C CA . LEU A 1 88 ? 3.501 10.660 -1.554 1.00 97.62 88 LEU A CA 1
ATOM 688 C C . LEU A 1 88 ? 3.327 9.552 -2.605 1.00 97.62 88 LEU A C 1
ATOM 690 O O . LEU A 1 88 ? 3.030 9.841 -3.765 1.00 97.62 88 LEU A O 1
ATOM 694 N N . GLN A 1 89 ? 3.471 8.284 -2.211 1.00 98.00 89 GLN A N 1
ATOM 695 C CA . GLN A 1 89 ? 3.207 7.148 -3.095 1.00 98.00 89 GLN A CA 1
ATOM 696 C C . GLN A 1 89 ? 1.722 7.101 -3.498 1.00 98.00 89 GLN A C 1
ATOM 698 O O . GLN A 1 89 ? 1.405 6.953 -4.679 1.00 98.00 89 GLN A O 1
ATOM 703 N N . LEU A 1 90 ? 0.810 7.287 -2.541 1.00 98.25 90 LEU A N 1
ATOM 704 C CA . LEU A 1 90 ? -0.632 7.337 -2.773 1.00 98.25 90 LEU A CA 1
ATOM 705 C C . LEU A 1 90 ? -1.004 8.462 -3.747 1.00 98.25 90 LEU A C 1
ATOM 707 O O . LEU A 1 90 ? -1.835 8.260 -4.627 1.00 98.25 90 LEU A O 1
ATOM 711 N N . ALA A 1 91 ? -0.365 9.628 -3.651 1.00 98.31 91 ALA A N 1
ATOM 712 C CA . ALA A 1 91 ? -0.608 10.738 -4.563 1.00 98.31 91 ALA A CA 1
ATOM 713 C C . ALA A 1 91 ? -0.277 10.411 -6.022 1.00 98.31 91 ALA A C 1
ATOM 715 O O . ALA A 1 91 ? -1.000 10.832 -6.927 1.00 98.31 91 ALA A O 1
ATOM 716 N N . VAL A 1 92 ? 0.808 9.665 -6.255 1.00 96.81 92 VAL A N 1
ATOM 717 C CA . VAL A 1 92 ? 1.228 9.263 -7.603 1.00 96.81 92 VAL A CA 1
ATOM 718 C C . VAL A 1 92 ? 0.218 8.318 -8.239 1.00 96.81 92 VAL A C 1
ATOM 720 O O . VAL A 1 92 ? -0.071 8.456 -9.427 1.00 96.81 92 VAL A O 1
ATOM 723 N N . TYR A 1 93 ? -0.298 7.365 -7.465 1.00 96.81 93 TYR A N 1
ATOM 724 C CA . TYR A 1 93 ? -1.135 6.302 -8.009 1.00 96.81 93 TYR A CA 1
ATOM 725 C C . TYR A 1 93 ? -2.628 6.614 -7.925 1.00 96.81 93 TYR A C 1
ATOM 727 O O . TYR A 1 93 ? -3.320 6.437 -8.914 1.00 96.81 93 TYR A O 1
ATOM 735 N N . SER A 1 94 ? -3.107 7.169 -6.813 1.00 96.25 94 SER A N 1
ATOM 736 C CA . SER A 1 94 ? -4.528 7.471 -6.579 1.00 96.25 94 SER A CA 1
ATOM 737 C C . SER A 1 94 ? -4.881 8.965 -6.639 1.00 96.25 94 SER A C 1
ATOM 739 O O . SER A 1 94 ? -6.051 9.330 -6.497 1.00 96.25 94 SER A O 1
ATOM 741 N N . GLY A 1 95 ? -3.896 9.832 -6.896 1.00 96.50 95 GLY A N 1
ATOM 742 C CA . GLY A 1 95 ? -4.078 11.257 -7.174 1.00 96.50 95 GLY A CA 1
ATOM 743 C C . GLY A 1 95 ? -3.915 12.185 -5.964 1.00 96.50 95 GLY A C 1
ATOM 744 O O . GLY A 1 95 ? -4.277 11.860 -4.832 1.00 96.50 95 GLY A O 1
ATOM 745 N N . TRP A 1 96 ? -3.420 13.400 -6.232 1.00 98.31 96 TRP A N 1
ATOM 746 C CA . TRP A 1 96 ? -3.152 14.431 -5.218 1.00 98.31 96 TRP A CA 1
ATOM 747 C C . TRP A 1 96 ? -4.332 14.771 -4.292 1.00 98.31 96 TRP A C 1
ATOM 749 O O . TRP A 1 96 ? -4.086 14.913 -3.097 1.00 98.31 96 TRP A O 1
ATOM 759 N N . PRO A 1 97 ? -5.596 14.887 -4.758 1.00 98.31 97 PRO A N 1
ATOM 760 C CA . PRO A 1 97 ? -6.704 15.234 -3.865 1.00 98.31 97 PRO A CA 1
ATOM 761 C C . PRO A 1 97 ? -6.956 14.196 -2.763 1.00 98.31 97 PRO A C 1
ATOM 763 O O . PRO A 1 97 ? -7.123 14.571 -1.604 1.00 98.31 97 PRO A O 1
ATOM 766 N N . LYS A 1 98 ? -6.926 12.897 -3.100 1.00 98.25 98 LYS A N 1
ATOM 767 C CA . LYS A 1 98 ? -7.124 11.814 -2.121 1.00 98.25 98 LYS A CA 1
ATOM 768 C C . LYS A 1 98 ? -5.959 11.738 -1.136 1.00 98.25 98 LYS A C 1
ATOM 770 O O . LYS A 1 98 ? -6.167 11.572 0.063 1.00 98.25 98 LYS A O 1
ATOM 775 N N . ALA A 1 99 ? -4.735 11.930 -1.632 1.00 98.56 99 ALA A N 1
ATOM 776 C CA . ALA A 1 99 ? -3.550 12.003 -0.786 1.00 98.56 99 ALA A CA 1
ATOM 777 C C . ALA A 1 99 ? -3.617 13.176 0.202 1.00 98.56 99 ALA A C 1
ATOM 779 O O . ALA A 1 99 ? -3.381 12.973 1.387 1.00 98.56 99 ALA A O 1
ATOM 780 N N . ALA A 1 100 ? -4.032 14.366 -0.245 1.00 98.62 100 ALA A N 1
ATOM 781 C CA . ALA A 1 100 ? -4.203 15.529 0.626 1.00 98.62 100 ALA A CA 1
ATOM 782 C C . ALA A 1 100 ? -5.285 15.308 1.700 1.00 98.62 100 ALA A C 1
ATOM 784 O O . ALA A 1 100 ? -5.111 15.705 2.853 1.00 98.62 100 ALA A O 1
ATOM 785 N N . HIS A 1 101 ? -6.395 14.646 1.355 1.00 98.69 101 HIS A N 1
ATOM 786 C CA . HIS A 1 101 ? -7.419 14.293 2.339 1.00 98.69 101 HIS A CA 1
ATOM 787 C C . HIS A 1 101 ? -6.875 13.316 3.395 1.00 98.69 101 HIS A C 1
ATOM 789 O O . HIS A 1 101 ? -7.053 13.549 4.595 1.00 98.69 101 HIS A O 1
ATOM 795 N N . CYS A 1 102 ? -6.165 12.268 2.966 1.00 98.69 102 CYS A N 1
ATOM 796 C CA . CYS A 1 102 ? -5.551 11.297 3.868 1.00 98.69 102 CYS A CA 1
ATOM 797 C C . CYS A 1 102 ? -4.460 11.934 4.751 1.00 98.69 102 CYS A C 1
ATOM 799 O O . CYS A 1 102 ? -4.445 11.706 5.958 1.00 98.69 102 CYS A O 1
ATOM 801 N N . GLU A 1 103 ? -3.621 12.815 4.201 1.00 98.38 103 GLU A N 1
ATOM 802 C CA . GLU A 1 103 ? -2.628 13.578 4.969 1.00 98.38 103 GLU A CA 1
ATOM 803 C C . GLU A 1 103 ? -3.286 14.450 6.045 1.00 98.38 103 GLU A C 1
ATOM 805 O O . GLU A 1 103 ? -2.834 14.489 7.189 1.00 98.38 103 GLU A O 1
ATOM 810 N N . GLY A 1 104 ? -4.425 15.073 5.730 1.00 98.38 104 GLY A N 1
ATOM 811 C CA . GLY A 1 104 ? -5.224 15.796 6.716 1.00 98.38 104 GLY A CA 1
ATOM 812 C C . GLY A 1 104 ? -5.666 14.923 7.899 1.00 98.38 104 GLY A C 1
ATOM 813 O O . GLY A 1 104 ? -5.680 15.403 9.034 1.00 98.38 104 GLY A O 1
ATOM 814 N N . ALA A 1 105 ? -6.009 13.653 7.663 1.00 98.69 105 ALA A N 1
ATOM 815 C CA . ALA A 1 105 ? -6.318 12.703 8.733 1.00 98.69 105 ALA A CA 1
ATOM 816 C C . ALA A 1 105 ? -5.071 12.350 9.558 1.00 98.69 105 ALA A C 1
ATOM 818 O O . ALA A 1 105 ? -5.150 12.301 10.783 1.00 98.69 105 ALA A O 1
ATOM 819 N N . ILE A 1 106 ? -3.901 12.203 8.925 1.00 98.50 106 ILE A N 1
ATOM 820 C CA . ILE A 1 106 ? -2.626 11.987 9.633 1.00 98.50 106 ILE A CA 1
ATOM 821 C C . ILE A 1 106 ? -2.350 13.143 10.598 1.00 98.50 106 ILE A C 1
ATOM 823 O O . ILE A 1 106 ? -2.072 12.886 11.766 1.00 98.50 106 ILE A O 1
ATOM 827 N N . TYR A 1 107 ? -2.515 14.401 10.172 1.00 97.56 107 TYR A N 1
ATOM 828 C CA . TYR A 1 107 ? -2.382 15.555 11.072 1.00 97.56 107 TYR A CA 1
ATOM 829 C C . TYR A 1 107 ? -3.323 15.473 12.280 1.00 97.56 107 TYR A C 1
ATOM 831 O O . TYR A 1 107 ? -2.890 15.666 13.419 1.00 97.56 107 TYR A O 1
ATOM 839 N N . ARG A 1 108 ? -4.609 15.176 12.047 1.00 97.81 108 ARG A N 1
ATOM 840 C CA . ARG A 1 108 ? -5.619 15.104 13.116 1.00 97.81 108 ARG A CA 1
ATOM 841 C C . ARG A 1 108 ? -5.335 13.970 14.095 1.00 97.81 108 ARG A C 1
ATOM 843 O O . ARG A 1 108 ? -5.367 14.193 15.304 1.00 97.81 108 ARG A O 1
ATOM 850 N N . GLN A 1 109 ? -5.030 12.776 13.593 1.00 98.12 109 GLN A N 1
ATOM 851 C CA . GLN A 1 109 ? -4.777 11.621 14.450 1.00 98.12 109 GLN A CA 1
ATOM 852 C C . GLN A 1 109 ? -3.429 11.719 15.166 1.00 98.12 109 GLN A C 1
ATOM 854 O O . GLN A 1 109 ? -3.351 11.341 16.330 1.00 98.12 109 GLN A O 1
ATOM 859 N N . TRP A 1 110 ? -2.395 12.290 14.543 1.00 97.44 110 TRP A N 1
ATOM 860 C CA . TRP A 1 110 ? -1.123 12.555 15.218 1.00 97.44 110 TRP A CA 1
ATOM 861 C C . TRP A 1 110 ? -1.298 13.494 16.414 1.00 97.44 110 TRP A C 1
ATOM 863 O O . TRP A 1 110 ? -0.838 13.177 17.512 1.00 97.44 110 TRP A O 1
ATOM 873 N N . ALA A 1 111 ? -2.018 14.606 16.231 1.00 96.12 111 ALA A N 1
ATOM 874 C CA . ALA A 1 111 ? -2.321 15.539 17.314 1.00 96.12 111 ALA A CA 1
ATOM 875 C C . ALA A 1 111 ? -3.127 14.864 18.435 1.00 96.12 111 ALA A C 1
ATOM 877 O O . ALA A 1 111 ? -2.755 14.959 19.603 1.00 96.12 111 ALA A O 1
ATOM 878 N N . ARG A 1 112 ? -4.176 14.113 18.072 1.00 97.31 112 ARG A N 1
ATOM 879 C CA . ARG A 1 112 ? -4.996 13.354 19.023 1.00 97.31 112 ARG A CA 1
ATOM 880 C C . ARG A 1 112 ? -4.171 12.361 19.847 1.00 97.31 112 ARG A C 1
ATOM 882 O O . ARG A 1 112 ? -4.377 12.256 21.049 1.00 97.31 112 ARG A O 1
ATOM 889 N N . ILE A 1 113 ? -3.255 11.619 19.222 1.00 97.38 113 ILE A N 1
ATOM 890 C CA . ILE A 1 113 ? -2.434 10.610 19.912 1.00 97.38 113 ILE A CA 1
ATOM 891 C C . ILE A 1 113 ? -1.586 11.243 21.022 1.00 97.38 113 ILE A C 1
ATOM 893 O O . ILE A 1 113 ? -1.514 10.663 22.106 1.00 97.38 113 ILE A O 1
ATOM 897 N N . HIS A 1 114 ? -0.998 12.415 20.762 1.00 97.06 114 HIS A N 1
ATOM 898 C CA . HIS A 1 114 ? -0.183 13.145 21.739 1.00 97.06 114 HIS A CA 1
ATOM 899 C C . HIS A 1 114 ? -1.052 13.776 22.829 1.00 97.06 114 HIS A C 1
ATOM 901 O O . HIS A 1 114 ? -0.728 13.662 24.008 1.00 97.06 114 HIS A O 1
ATOM 907 N N . GLU A 1 115 ? -2.210 14.338 22.467 1.00 96.94 115 GLU A N 1
ATOM 908 C CA . GLU A 1 115 ? -3.184 14.840 23.443 1.00 96.94 115 GLU A CA 1
ATOM 909 C C . GLU A 1 115 ? -3.626 13.734 24.419 1.00 96.94 115 GLU A C 1
ATOM 911 O O . GLU A 1 115 ? -3.609 13.936 25.632 1.00 96.94 115 GLU A O 1
ATOM 916 N N . GLU A 1 116 ? -3.939 12.534 23.916 1.00 96.62 116 GLU A N 1
ATOM 917 C CA . GLU A 1 116 ? -4.277 11.361 24.737 1.00 96.62 116 GLU A CA 1
ATOM 918 C C . GLU A 1 116 ? -3.132 10.922 25.668 1.00 96.62 116 GLU A C 1
ATOM 920 O O . GLU A 1 116 ? -3.382 10.286 26.693 1.00 96.62 116 GLU A O 1
ATOM 925 N N . GLN A 1 117 ? -1.883 11.231 25.314 1.00 95.44 117 GLN A N 1
ATOM 926 C CA . GLN A 1 117 ? -0.689 10.950 26.117 1.00 95.44 117 GLN A CA 1
ATOM 927 C C . GLN A 1 117 ? -0.336 12.098 27.078 1.00 95.44 117 GLN A C 1
ATOM 929 O O . GLN A 1 117 ? 0.531 11.929 27.934 1.00 95.44 117 GLN A O 1
ATOM 934 N N . GLY A 1 118 ? -1.025 13.242 26.992 1.00 96.88 118 GLY A N 1
ATOM 935 C CA . GLY A 1 118 ? -0.682 14.449 27.747 1.00 96.88 118 GLY A CA 1
ATOM 936 C C . GLY A 1 118 ? 0.606 15.118 27.260 1.00 96.88 118 GLY A C 1
ATOM 937 O O . GLY A 1 118 ? 1.268 15.808 28.035 1.00 96.88 118 GLY A O 1
ATOM 938 N N . GLU A 1 119 ? 0.969 14.895 25.998 1.00 95.31 119 GLU A N 1
ATOM 939 C CA . GLU A 1 119 ? 2.182 15.393 25.356 1.00 95.31 119 GLU A CA 1
ATOM 940 C C . GLU A 1 119 ? 1.837 16.440 24.289 1.00 95.31 119 GLU A C 1
ATOM 942 O O . GLU A 1 119 ? 0.763 16.418 23.683 1.00 95.31 119 GLU A O 1
ATOM 947 N N . GLU A 1 120 ? 2.759 17.368 24.029 1.00 92.56 120 GLU A N 1
ATOM 948 C CA . GLU A 1 120 ? 2.674 18.208 22.833 1.00 92.56 120 GLU A CA 1
ATOM 949 C C . GLU A 1 120 ? 3.230 17.433 21.629 1.00 92.56 120 GLU A C 1
ATOM 951 O O . GLU A 1 120 ? 4.278 16.791 21.754 1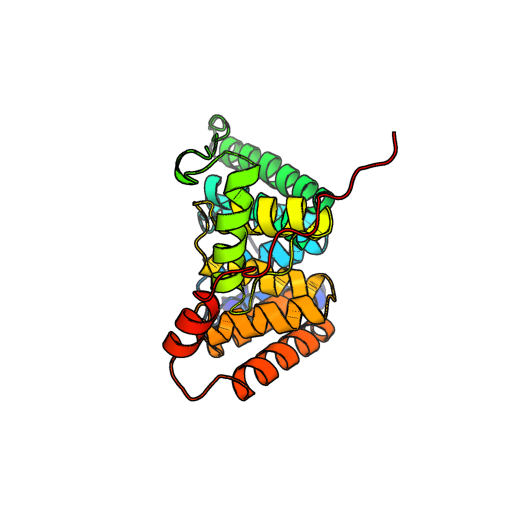.00 92.56 120 GLU A O 1
ATOM 956 N N . PRO A 1 121 ? 2.575 17.487 20.453 1.00 90.81 121 PRO A N 1
ATOM 957 C CA . PRO A 1 121 ? 3.082 16.806 19.274 1.00 90.81 121 PRO A CA 1
ATOM 958 C C . PRO A 1 121 ? 4.441 17.393 18.868 1.00 90.81 121 PRO A C 1
ATOM 960 O O . PRO A 1 121 ? 4.585 18.621 18.807 1.00 90.81 121 PRO A O 1
ATOM 963 N N . PRO A 1 122 ? 5.440 16.551 18.548 1.00 90.00 122 PRO A N 1
ATOM 964 C CA . PRO A 1 122 ? 6.723 17.041 18.079 1.00 90.00 122 PRO A CA 1
ATOM 965 C C . PRO A 1 122 ? 6.560 17.779 16.740 1.00 90.00 122 PRO A C 1
ATOM 967 O O . PRO A 1 122 ? 5.585 17.545 16.011 1.00 90.00 122 PRO A O 1
ATOM 970 N N . PRO A 1 123 ? 7.523 18.647 16.375 1.00 88.94 123 PRO A N 1
ATOM 971 C CA . PRO A 1 123 ? 7.545 19.274 15.061 1.00 88.94 123 PRO A CA 1
ATOM 972 C C . PRO A 1 123 ? 7.472 18.233 13.943 1.00 88.94 123 PRO A C 1
ATOM 974 O O . PRO A 1 123 ? 8.061 17.157 14.044 1.00 88.94 123 PRO A O 1
ATOM 977 N N . TRP A 1 124 ? 6.777 18.579 12.860 1.00 89.06 124 TRP A N 1
ATOM 978 C CA . TRP A 1 124 ? 6.654 17.690 11.710 1.00 89.06 124 TRP A CA 1
ATOM 979 C C . TRP A 1 124 ? 8.034 17.368 11.124 1.00 89.06 124 TRP A C 1
ATOM 981 O O . TRP A 1 124 ? 8.822 18.299 10.906 1.00 89.06 124 TRP A O 1
ATOM 991 N N . PRO A 1 125 ? 8.349 16.090 10.856 1.00 90.19 125 PRO A N 1
ATOM 992 C CA . PRO A 1 125 ? 9.645 15.730 10.311 1.00 90.19 125 PRO A CA 1
ATOM 993 C C . PRO A 1 125 ? 9.788 16.278 8.888 1.00 90.19 125 PRO A C 1
ATOM 995 O O . PRO A 1 125 ? 8.861 16.241 8.078 1.00 90.19 125 PRO A O 1
ATOM 998 N N . MET A 1 126 ? 10.980 16.785 8.573 1.00 87.31 126 MET A N 1
ATOM 999 C CA . MET A 1 126 ? 11.334 17.207 7.222 1.00 87.31 126 MET A CA 1
ATOM 1000 C C . MET A 1 126 ? 12.112 16.085 6.542 1.00 87.31 126 MET A C 1
ATOM 1002 O O . MET A 1 126 ? 13.309 15.924 6.772 1.00 87.31 126 MET A O 1
ATOM 1006 N N . LEU A 1 127 ? 11.432 15.311 5.697 1.00 87.62 127 LEU A N 1
ATOM 1007 C CA . LEU A 1 127 ? 12.069 14.242 4.931 1.00 87.62 127 LEU A CA 1
ATOM 1008 C C . LEU A 1 127 ? 12.846 14.843 3.755 1.00 87.62 127 LEU A C 1
ATOM 1010 O O . LEU A 1 127 ? 12.257 15.294 2.768 1.00 87.62 127 LEU A O 1
ATOM 1014 N N . THR A 1 128 ? 14.174 14.885 3.873 1.00 83.06 128 THR A N 1
ATOM 1015 C CA . THR A 1 128 ? 15.034 15.495 2.855 1.00 83.06 128 THR A CA 1
ATOM 1016 C C . THR A 1 128 ? 15.258 14.566 1.663 1.00 83.06 128 THR A C 1
ATOM 1018 O O . THR A 1 128 ? 15.080 13.350 1.721 1.00 83.06 128 THR A O 1
ATOM 1021 N N . ASN A 1 129 ? 15.670 15.162 0.546 1.00 83.25 129 ASN A N 1
ATOM 1022 C CA . ASN A 1 129 ? 15.984 14.453 -0.695 1.00 83.25 129 ASN A CA 1
ATOM 1023 C C . ASN A 1 129 ? 17.475 14.133 -0.827 1.00 83.25 129 ASN A C 1
ATOM 1025 O O . ASN A 1 129 ? 17.925 13.757 -1.907 1.00 83.25 129 ASN A O 1
ATOM 1029 N N . ASP A 1 130 ? 18.249 14.297 0.244 1.00 78.44 130 ASP A N 1
ATOM 1030 C CA . ASP A 1 130 ? 19.713 14.294 0.173 1.00 78.44 130 ASP A CA 1
ATOM 1031 C C . ASP A 1 130 ? 20.262 12.921 -0.242 1.00 78.44 130 ASP A C 1
ATOM 1033 O O . ASP A 1 130 ? 21.283 12.821 -0.921 1.00 78.44 130 ASP A O 1
ATOM 1037 N N . VAL A 1 131 ? 19.529 11.853 0.087 1.00 72.06 131 VAL A N 1
ATOM 1038 C CA . VAL A 1 131 ? 19.856 10.466 -0.279 1.00 72.06 131 VAL A CA 1
ATOM 1039 C C . VAL A 1 131 ? 19.466 10.101 -1.716 1.00 72.06 131 VAL A C 1
ATOM 1041 O O . VAL A 1 131 ? 19.899 9.070 -2.227 1.00 72.06 131 VAL A O 1
ATOM 1044 N N . LEU A 1 132 ? 18.687 10.946 -2.403 1.00 73.81 132 LEU A N 1
ATOM 1045 C CA . LEU A 1 132 ? 18.267 10.708 -3.786 1.00 73.81 132 LEU A CA 1
ATOM 1046 C C . LEU A 1 132 ? 19.375 10.991 -4.801 1.00 73.81 132 LEU A C 1
ATOM 1048 O O . LEU A 1 132 ? 19.187 10.730 -5.984 1.00 73.81 132 LEU A O 1
ATOM 1052 N N . GLY A 1 133 ? 20.538 11.498 -4.390 1.00 72.94 133 GLY A N 1
ATOM 1053 C CA . GLY A 1 133 ? 21.647 11.786 -5.297 1.00 72.94 133 GLY A CA 1
ATOM 1054 C C . GLY A 1 133 ? 21.332 12.936 -6.260 1.00 72.94 133 GLY A C 1
ATOM 1055 O O . GLY A 1 133 ? 21.245 14.090 -5.851 1.00 72.94 133 GLY A O 1
ATOM 1056 N N . ILE A 1 134 ? 21.223 12.644 -7.561 1.00 70.50 134 ILE A N 1
ATOM 1057 C CA . ILE A 1 134 ? 21.074 13.657 -8.619 1.00 70.50 134 ILE A CA 1
ATOM 1058 C C . ILE A 1 134 ? 19.732 14.397 -8.482 1.00 70.50 134 ILE A C 1
ATOM 1060 O O . ILE A 1 134 ? 18.676 13.853 -8.797 1.00 70.50 134 ILE A O 1
ATOM 1064 N N . SER A 1 135 ? 19.788 15.668 -8.077 1.00 73.19 135 SER A N 1
ATOM 1065 C CA . SER A 1 135 ? 18.631 16.572 -7.992 1.00 73.19 135 SER A CA 1
ATOM 1066 C C . SER A 1 135 ? 18.397 17.407 -9.257 1.00 73.19 135 SER A C 1
ATOM 1068 O O . SER A 1 135 ? 17.342 18.022 -9.403 1.00 73.19 135 SER A O 1
ATOM 1070 N N . ASP A 1 136 ? 19.363 17.414 -10.180 1.00 81.81 136 ASP A N 1
ATOM 1071 C CA . ASP A 1 136 ? 19.264 18.094 -11.472 1.00 81.81 136 ASP A CA 1
ATOM 1072 C C . ASP A 1 136 ? 18.144 17.481 -12.320 1.00 81.81 136 ASP A C 1
ATOM 1074 O O . ASP A 1 136 ? 18.132 16.274 -12.573 1.00 81.81 136 ASP A O 1
ATOM 1078 N N . PHE A 1 137 ? 17.202 18.325 -12.744 1.00 78.69 137 PHE A N 1
ATOM 1079 C CA . PHE A 1 137 ? 15.975 17.892 -13.403 1.00 78.69 137 PHE A CA 1
ATOM 1080 C C . PHE A 1 137 ? 16.254 17.074 -14.670 1.00 78.69 137 PHE A C 1
ATOM 1082 O O . PHE A 1 137 ? 15.710 15.984 -14.812 1.00 78.69 137 PHE A O 1
ATOM 1089 N N . GLU A 1 138 ? 17.127 17.543 -15.558 1.00 77.25 138 GLU A N 1
ATOM 1090 C CA . GLU A 1 138 ? 17.401 16.871 -16.834 1.00 77.25 138 GLU A CA 1
ATOM 1091 C C . GLU A 1 138 ? 18.158 15.556 -16.624 1.00 77.25 138 GLU A C 1
ATOM 1093 O O . GLU A 1 138 ? 17.819 14.519 -17.200 1.00 77.25 138 GLU A O 1
ATOM 1098 N N . LYS A 1 139 ? 19.136 15.547 -15.714 1.00 78.56 139 LYS A N 1
ATOM 1099 C CA . LYS A 1 139 ? 19.902 14.331 -15.400 1.00 78.56 139 LYS A CA 1
ATOM 1100 C C . LYS A 1 139 ? 19.055 13.267 -14.697 1.00 78.56 139 LYS A C 1
ATOM 1102 O O . LYS A 1 139 ? 19.334 12.075 -14.837 1.00 78.56 139 LYS A O 1
ATOM 1107 N N . ARG A 1 140 ? 18.002 13.668 -13.976 1.00 86.62 140 ARG A N 1
ATOM 1108 C CA . ARG A 1 140 ? 17.097 12.748 -13.269 1.00 86.62 140 ARG A CA 1
ATOM 1109 C C . ARG A 1 140 ? 16.305 11.845 -14.215 1.00 86.62 140 ARG A C 1
ATOM 1111 O O . ARG A 1 140 ? 15.972 10.728 -13.836 1.00 86.62 140 ARG A O 1
ATOM 1118 N N . ILE A 1 141 ? 16.057 12.280 -15.452 1.00 89.00 141 ILE A N 1
ATOM 1119 C CA . ILE A 1 141 ? 15.305 11.510 -16.460 1.00 89.00 141 ILE A CA 1
ATOM 1120 C C . ILE A 1 141 ? 16.028 10.215 -16.818 1.00 89.00 141 ILE A C 1
ATOM 1122 O O . ILE A 1 141 ? 15.389 9.173 -16.940 1.00 89.00 141 ILE A O 1
ATOM 1126 N N . PHE A 1 142 ? 17.354 10.267 -16.961 1.00 86.38 142 PHE A N 1
ATOM 1127 C CA . PHE A 1 142 ? 18.146 9.085 -17.293 1.00 86.38 142 PHE A CA 1
ATOM 1128 C C . PHE A 1 142 ? 18.070 8.043 -16.178 1.00 86.38 142 PHE A C 1
ATOM 1130 O O . PHE A 1 142 ? 17.736 6.886 -16.429 1.00 86.38 142 PHE A O 1
ATOM 1137 N N . ARG A 1 143 ? 18.283 8.473 -14.929 1.00 86.69 143 ARG A N 1
ATOM 1138 C CA . ARG A 1 143 ? 18.144 7.589 -13.769 1.00 86.69 143 ARG A CA 1
ATOM 1139 C C . ARG A 1 143 ? 16.721 7.061 -13.630 1.00 86.69 143 ARG A C 1
ATOM 1141 O O . ARG A 1 143 ? 16.530 5.889 -13.345 1.00 86.69 143 ARG A O 1
ATOM 1148 N N . GLY A 1 144 ? 15.720 7.898 -13.878 1.00 91.81 144 GLY A N 1
ATOM 1149 C CA . GLY A 1 144 ? 14.329 7.471 -13.862 1.00 91.81 144 GLY A CA 1
ATOM 1150 C C . GLY A 1 144 ? 13.973 6.476 -14.963 1.00 91.81 144 GLY A C 1
ATOM 1151 O O . GLY A 1 144 ? 13.118 5.628 -14.746 1.00 91.81 144 GLY A O 1
ATOM 1152 N N . ALA A 1 145 ? 14.640 6.514 -16.119 1.00 91.88 145 ALA A N 1
ATOM 1153 C CA . ALA A 1 145 ? 14.506 5.472 -17.135 1.00 91.88 145 ALA A CA 1
ATOM 1154 C C . ALA A 1 145 ? 15.098 4.136 -16.666 1.00 91.88 145 ALA A C 1
ATOM 1156 O O . ALA A 1 145 ? 14.478 3.097 -16.879 1.00 91.88 145 ALA A O 1
ATOM 1157 N N . GLN A 1 146 ? 16.247 4.162 -15.986 1.00 89.62 146 GLN A N 1
ATOM 1158 C CA . GLN A 1 146 ? 16.835 2.961 -15.384 1.00 89.62 146 GLN A CA 1
ATOM 1159 C C . GLN A 1 146 ? 15.929 2.393 -14.283 1.00 89.62 146 GLN A C 1
ATOM 1161 O O . GLN A 1 146 ? 15.604 1.210 -14.312 1.00 89.62 146 GLN A O 1
ATOM 1166 N N . GLU A 1 147 ? 15.451 3.248 -13.376 1.00 91.81 147 GLU A N 1
ATOM 1167 C CA . GLU A 1 147 ? 14.542 2.860 -12.293 1.00 91.81 147 GLU A CA 1
ATOM 1168 C C . GLU A 1 147 ? 13.209 2.331 -12.840 1.00 91.81 147 GLU A C 1
ATOM 1170 O O . GLU A 1 147 ? 12.704 1.318 -12.373 1.00 91.81 147 GLU A O 1
ATOM 1175 N N . PHE A 1 148 ? 12.648 2.960 -13.881 1.00 93.38 148 PHE A N 1
ATOM 1176 C CA . PHE A 1 148 ? 11.456 2.447 -14.557 1.00 93.38 148 PHE A CA 1
ATOM 1177 C C . PHE A 1 148 ? 11.692 1.027 -15.067 1.00 93.38 148 PHE A C 1
ATOM 1179 O O . PHE A 1 148 ? 10.819 0.172 -14.901 1.00 93.38 148 PHE A O 1
ATOM 1186 N N . ALA A 1 149 ? 12.835 0.789 -15.713 1.00 89.94 149 ALA A N 1
ATOM 1187 C CA . ALA A 1 149 ? 13.132 -0.500 -16.311 1.00 89.94 149 ALA A CA 1
ATOM 1188 C C . ALA A 1 149 ? 13.338 -1.591 -15.258 1.00 89.94 149 ALA A C 1
ATOM 1190 O O . ALA A 1 149 ? 12.791 -2.682 -15.401 1.00 89.94 149 ALA A O 1
ATOM 1191 N N . ASP A 1 150 ? 14.039 -1.269 -14.173 1.00 88.56 150 ASP A N 1
ATOM 1192 C CA . ASP A 1 150 ? 14.251 -2.172 -13.044 1.00 88.56 150 ASP A CA 1
ATOM 1193 C C . ASP A 1 150 ? 12.945 -2.475 -12.287 1.00 88.56 150 ASP A C 1
ATOM 1195 O O . ASP A 1 150 ? 12.614 -3.632 -12.013 1.00 88.56 150 ASP A O 1
ATOM 1199 N N . VAL A 1 151 ? 12.143 -1.449 -11.991 1.00 91.25 151 VAL A N 1
ATOM 1200 C CA . VAL A 1 151 ? 10.891 -1.608 -11.243 1.00 91.25 151 VAL A CA 1
ATOM 1201 C C . VAL A 1 151 ? 9.818 -2.306 -12.075 1.00 91.25 151 VAL A C 1
ATOM 1203 O O . VAL A 1 151 ? 9.058 -3.100 -11.523 1.00 91.25 151 VAL A O 1
ATOM 1206 N N . ASN A 1 152 ? 9.704 -2.036 -13.375 1.00 89.88 152 ASN A N 1
ATOM 1207 C CA . ASN A 1 152 ? 8.625 -2.601 -14.198 1.00 89.88 152 ASN A CA 1
ATOM 1208 C C . ASN A 1 152 ? 9.045 -3.815 -15.028 1.00 89.88 152 ASN A C 1
ATOM 1210 O O . ASN A 1 152 ? 8.189 -4.405 -15.683 1.00 89.88 152 ASN A O 1
ATOM 1214 N N . LEU A 1 153 ? 10.331 -4.180 -15.008 1.00 87.38 153 LEU A N 1
ATOM 1215 C CA . LEU A 1 153 ? 10.900 -5.257 -15.824 1.00 87.38 153 LEU A CA 1
ATOM 1216 C C . LEU A 1 153 ? 10.565 -5.112 -17.314 1.00 87.38 153 LEU A C 1
ATOM 1218 O O . LEU A 1 153 ? 10.274 -6.082 -18.014 1.00 87.38 153 LEU A O 1
ATOM 1222 N N . MET A 1 154 ? 10.582 -3.874 -17.805 1.00 84.62 154 MET A N 1
ATOM 1223 C CA . MET A 1 154 ? 10.331 -3.561 -19.207 1.00 84.62 154 MET A CA 1
ATOM 1224 C C . MET A 1 154 ? 11.064 -2.280 -19.611 1.00 84.62 154 MET A C 1
ATOM 1226 O O . MET A 1 154 ? 11.235 -1.400 -18.770 1.00 84.62 154 MET A O 1
ATOM 1230 N N . PRO A 1 155 ? 11.459 -2.117 -20.885 1.00 86.00 155 PRO A N 1
ATOM 1231 C CA . PRO A 1 155 ? 12.142 -0.907 -21.324 1.00 86.00 155 PRO A CA 1
ATOM 1232 C C . PRO A 1 155 ? 11.346 0.357 -20.985 1.00 86.00 155 PRO A C 1
ATOM 1234 O O . PRO A 1 155 ? 10.122 0.405 -21.159 1.00 86.00 155 PRO A O 1
ATOM 1237 N N . ALA A 1 156 ? 12.052 1.390 -20.524 1.00 89.75 156 ALA A N 1
ATOM 1238 C CA . ALA A 1 156 ? 11.466 2.705 -20.293 1.00 89.75 156 ALA A CA 1
ATOM 1239 C C . ALA A 1 156 ? 10.789 3.234 -21.565 1.00 89.75 156 ALA A C 1
ATOM 1241 O O . ALA A 1 156 ? 11.200 2.858 -22.655 1.00 89.75 156 ALA A O 1
ATOM 1242 N N . PRO A 1 157 ? 9.759 4.092 -21.483 1.00 90.38 157 PRO A N 1
ATOM 1243 C CA . PRO A 1 157 ? 9.153 4.726 -22.655 1.00 90.38 157 PRO A CA 1
ATOM 1244 C C . PRO A 1 157 ? 9.916 5.987 -23.093 1.00 90.38 157 PRO A C 1
ATOM 1246 O O . PRO A 1 157 ? 10.531 6.658 -22.268 1.00 90.38 157 PRO A O 1
ATOM 1249 N N . ARG A 1 158 ? 9.858 6.367 -24.383 1.00 90.19 158 ARG A N 1
ATOM 1250 C CA . ARG A 1 158 ? 10.548 7.588 -24.856 1.00 90.19 158 ARG A CA 1
ATOM 1251 C C . ARG A 1 158 ? 9.978 8.835 -24.170 1.00 90.19 158 ARG A C 1
ATOM 1253 O O 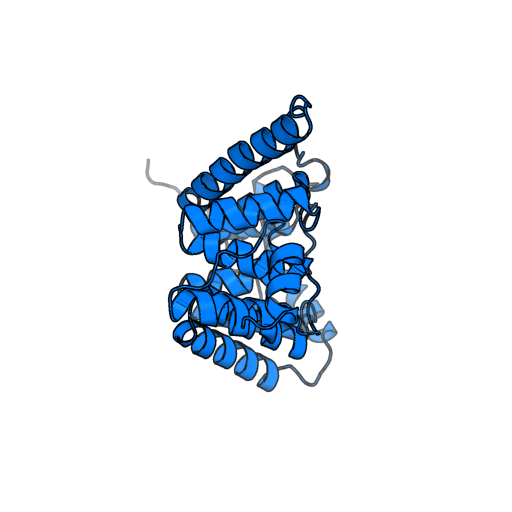. ARG A 1 158 ? 8.746 8.950 -24.112 1.00 90.19 158 ARG A O 1
ATOM 1260 N N . PRO A 1 159 ? 10.809 9.812 -23.757 1.00 91.19 159 PRO A N 1
ATOM 1261 C CA . PRO A 1 159 ? 10.370 11.050 -23.106 1.00 91.19 159 PRO A CA 1
ATOM 1262 C C . PRO A 1 159 ? 9.748 12.065 -24.094 1.00 91.19 159 PRO A C 1
ATOM 1264 O O . PRO A 1 159 ? 10.011 13.257 -24.025 1.00 91.19 159 PRO A O 1
ATOM 1267 N N . MET A 1 160 ? 8.907 11.607 -25.029 1.00 93.00 160 MET A N 1
ATOM 1268 C CA . MET A 1 160 ? 8.355 12.426 -26.126 1.00 93.00 160 MET A CA 1
ATOM 1269 C C . MET A 1 160 ? 7.128 13.262 -25.733 1.00 93.00 160 MET A C 1
ATOM 1271 O O . MET A 1 160 ? 6.545 13.931 -26.580 1.00 93.00 160 MET A O 1
ATOM 1275 N N . SER A 1 161 ? 6.666 13.176 -24.486 1.00 95.12 161 SER A N 1
ATOM 1276 C CA . SER A 1 161 ? 5.520 13.948 -23.997 1.00 95.12 161 SER A CA 1
ATOM 1277 C C . SER A 1 161 ? 5.778 14.450 -22.581 1.00 95.12 161 SER A C 1
ATOM 1279 O O . SER A 1 161 ? 6.499 13.775 -21.843 1.00 95.12 161 SER A O 1
ATOM 1281 N N . PRO A 1 162 ? 5.149 15.558 -22.143 1.00 95.94 162 PRO A N 1
ATOM 1282 C CA . PRO A 1 162 ? 5.279 16.041 -20.767 1.00 95.94 162 PRO A CA 1
ATOM 1283 C C . PRO A 1 162 ? 4.933 14.970 -19.726 1.00 95.94 162 PRO A C 1
ATOM 1285 O O . PRO A 1 162 ? 5.625 14.834 -18.720 1.00 95.94 162 PRO A O 1
ATOM 1288 N N . TYR A 1 163 ? 3.923 14.141 -20.011 1.00 95.62 163 TYR A N 1
ATOM 1289 C CA . TYR A 1 163 ? 3.552 13.012 -19.160 1.00 95.62 163 TYR A CA 1
ATOM 1290 C C . TYR A 1 163 ? 4.699 12.006 -18.989 1.00 95.62 163 TYR A C 1
ATOM 1292 O O . TYR A 1 163 ? 4.992 11.601 -17.869 1.00 95.62 163 TYR A O 1
ATOM 1300 N N . ARG A 1 164 ? 5.384 11.616 -20.073 1.00 94.81 164 ARG A N 1
ATOM 1301 C CA . ARG A 1 164 ? 6.494 10.649 -19.999 1.00 94.81 164 ARG A CA 1
ATOM 1302 C C . ARG A 1 164 ? 7.782 11.283 -19.486 1.00 94.81 164 ARG A C 1
ATOM 1304 O O . ARG A 1 164 ? 8.468 10.672 -18.680 1.00 94.81 164 ARG A O 1
ATOM 1311 N N . HIS A 1 165 ? 8.083 12.494 -19.941 1.00 93.62 165 HIS A N 1
ATOM 1312 C CA . HIS A 1 165 ? 9.276 13.250 -19.586 1.00 93.62 165 HIS A CA 1
ATOM 1313 C C . HIS A 1 165 ? 9.218 13.706 -18.128 1.00 93.62 165 HIS A C 1
ATOM 1315 O O . HIS A 1 165 ? 9.925 13.157 -17.293 1.00 93.62 165 HIS A O 1
ATOM 1321 N N . ALA A 1 166 ? 8.346 14.664 -17.801 1.00 94.19 166 ALA A N 1
ATOM 1322 C CA . ALA A 1 166 ? 8.266 15.273 -16.475 1.00 94.19 166 ALA A CA 1
ATOM 1323 C C . ALA A 1 166 ? 7.535 14.389 -15.449 1.00 94.19 166 ALA A C 1
ATOM 1325 O O . ALA A 1 166 ? 7.904 14.368 -14.278 1.00 94.19 166 ALA A O 1
ATOM 1326 N N . GLY A 1 167 ? 6.511 13.648 -15.878 1.00 95.75 167 GLY A N 1
ATOM 1327 C CA . GLY A 1 167 ? 5.742 12.766 -14.998 1.00 95.75 167 GLY A CA 1
ATOM 1328 C C . GLY A 1 167 ? 6.470 11.454 -14.713 1.00 95.75 167 GLY A C 1
ATOM 1329 O O . GLY A 1 167 ? 7.088 11.292 -13.668 1.00 95.75 167 GLY A O 1
ATOM 1330 N N . ILE A 1 168 ? 6.393 10.509 -15.648 1.00 95.50 168 ILE A N 1
ATOM 1331 C CA . ILE A 1 168 ? 6.847 9.127 -15.451 1.00 95.50 168 ILE A CA 1
ATOM 1332 C C . ILE A 1 168 ? 8.348 9.047 -15.170 1.00 95.50 168 ILE A C 1
ATOM 1334 O O . ILE A 1 168 ? 8.749 8.567 -14.112 1.00 95.50 168 ILE A O 1
ATOM 1338 N N . LEU A 1 169 ? 9.184 9.518 -16.094 1.00 94.69 169 LEU A N 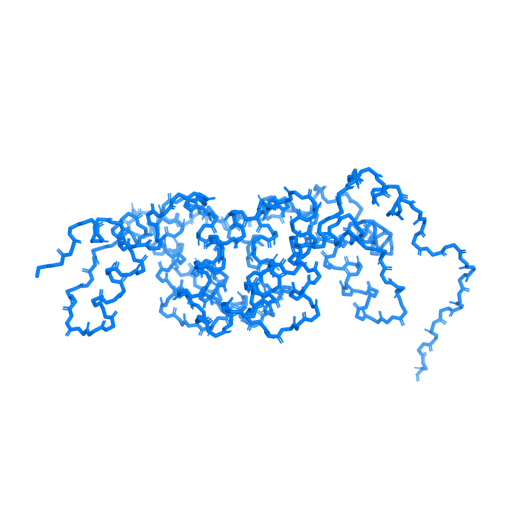1
ATOM 1339 C CA . LEU A 1 169 ? 10.627 9.331 -15.978 1.00 94.69 169 LEU A CA 1
ATOM 1340 C C . LEU A 1 169 ? 11.241 10.287 -14.968 1.00 94.69 169 LEU A C 1
ATOM 1342 O O . LEU A 1 169 ? 12.083 9.884 -14.183 1.00 94.69 169 LEU A O 1
ATOM 1346 N N . ASN A 1 170 ? 10.820 11.546 -14.941 1.00 93.88 170 ASN A N 1
ATOM 1347 C CA . ASN A 1 170 ? 11.419 12.505 -14.030 1.00 93.88 170 ASN A CA 1
ATOM 1348 C C . ASN A 1 170 ? 10.843 12.385 -12.612 1.00 93.88 170 ASN A C 1
ATOM 1350 O O . ASN A 1 170 ? 11.608 12.265 -11.664 1.00 93.88 170 ASN A O 1
ATOM 1354 N N . PHE A 1 171 ? 9.525 12.431 -12.416 1.00 95.00 171 PHE A N 1
ATOM 1355 C CA . PHE A 1 171 ? 8.930 12.446 -11.075 1.00 95.00 171 PHE A CA 1
ATOM 1356 C C . PHE A 1 171 ? 8.687 11.048 -10.495 1.00 95.00 171 PHE A C 1
ATOM 1358 O O . PHE A 1 171 ? 9.205 10.739 -9.430 1.00 95.00 171 PHE A O 1
ATOM 1365 N N . VAL A 1 172 ? 7.956 10.170 -11.177 1.00 95.88 172 VAL A N 1
ATOM 1366 C CA . VAL A 1 172 ? 7.568 8.877 -10.589 1.00 95.88 172 VAL A CA 1
ATOM 1367 C C . VAL A 1 172 ? 8.793 7.997 -10.342 1.00 95.88 172 VAL A C 1
ATOM 1369 O O . VAL A 1 172 ? 9.106 7.677 -9.198 1.00 95.88 172 VAL A O 1
ATOM 1372 N N . PHE A 1 173 ? 9.525 7.656 -11.400 1.00 94.62 173 PHE A N 1
ATOM 1373 C CA . PHE A 1 173 ? 10.676 6.757 -11.301 1.00 94.62 173 PHE A CA 1
ATOM 1374 C C . PHE A 1 173 ? 11.985 7.498 -11.062 1.00 94.62 173 PHE A C 1
ATOM 1376 O O . PHE A 1 173 ? 12.896 6.950 -10.464 1.00 94.62 173 PHE A O 1
ATOM 1383 N N . GLY A 1 174 ? 12.087 8.760 -11.476 1.00 92.50 174 GLY A N 1
ATOM 1384 C CA . GLY A 1 174 ? 13.259 9.593 -11.211 1.00 92.50 174 GLY A CA 1
ATOM 1385 C C . GLY A 1 174 ? 13.320 10.140 -9.783 1.00 92.50 174 GLY A C 1
ATOM 1386 O O . GLY A 1 174 ? 14.374 10.618 -9.372 1.00 92.50 174 GLY A O 1
ATOM 1387 N N . HIS A 1 175 ? 12.214 10.098 -9.034 1.00 92.88 175 HIS A N 1
ATOM 1388 C CA . HIS A 1 175 ? 12.139 10.652 -7.685 1.00 92.88 175 HIS A CA 1
ATOM 1389 C C . HIS A 1 175 ? 11.417 9.724 -6.708 1.00 92.88 175 HIS A C 1
ATOM 1391 O O . HIS A 1 175 ? 12.067 9.184 -5.822 1.00 92.88 175 HIS A O 1
ATOM 1397 N N . VAL A 1 176 ? 10.105 9.514 -6.858 1.00 94.56 176 VAL A N 1
ATOM 1398 C CA . VAL A 1 176 ? 9.274 8.871 -5.820 1.00 94.56 176 VAL A CA 1
ATOM 1399 C C . VAL A 1 176 ? 9.715 7.438 -5.510 1.00 94.56 176 VAL A C 1
ATOM 1401 O O . VAL A 1 176 ? 9.907 7.109 -4.344 1.00 94.56 176 VAL A O 1
ATOM 1404 N N . TRP A 1 177 ? 9.961 6.608 -6.527 1.00 94.56 177 TRP A N 1
ATOM 1405 C CA . TRP A 1 177 ? 10.411 5.219 -6.331 1.00 94.56 177 TRP A CA 1
ATOM 1406 C C . TRP A 1 177 ? 11.818 5.081 -5.736 1.00 94.56 177 TRP A C 1
ATOM 1408 O O . TRP A 1 177 ? 12.155 4.022 -5.218 1.00 94.56 177 TRP A O 1
ATOM 1418 N N . GLN A 1 178 ? 12.616 6.149 -5.760 1.00 91.12 178 GLN A N 1
ATOM 1419 C CA . GLN A 1 178 ? 13.987 6.150 -5.246 1.00 91.12 178 GLN A CA 1
ATOM 1420 C C . GLN A 1 178 ? 14.085 6.650 -3.799 1.00 91.12 178 GLN A C 1
ATOM 1422 O O . GLN A 1 178 ? 15.166 6.610 -3.208 1.00 91.12 178 GLN A O 1
ATOM 1427 N N . ARG A 1 179 ? 12.988 7.175 -3.237 1.00 91.94 179 ARG A N 1
ATOM 1428 C CA . ARG A 1 179 ? 12.951 7.717 -1.873 1.00 91.94 179 ARG A CA 1
ATOM 1429 C C . ARG A 1 179 ? 13.082 6.613 -0.831 1.00 91.94 179 ARG A C 1
ATOM 1431 O O . ARG A 1 179 ? 12.523 5.529 -0.994 1.00 91.94 179 ARG A O 1
ATOM 1438 N N . GLY A 1 180 ? 13.784 6.936 0.258 1.00 87.62 180 GLY A N 1
ATOM 1439 C CA . GLY A 1 180 ? 13.864 6.099 1.456 1.00 87.62 180 GLY A CA 1
ATOM 1440 C C . GLY A 1 180 ? 12.551 6.062 2.248 1.00 87.62 180 GLY A C 1
ATOM 1441 O O . GLY A 1 180 ? 11.511 6.499 1.759 1.00 87.62 180 GLY A O 1
ATOM 1442 N N . GLY A 1 181 ? 12.601 5.526 3.469 1.00 86.69 181 GLY A N 1
ATOM 1443 C CA . GLY A 1 181 ? 11.422 5.269 4.307 1.00 86.69 181 GLY A CA 1
ATOM 1444 C C . GLY A 1 181 ? 10.727 3.977 3.886 1.00 86.69 181 GLY A C 1
ATOM 1445 O O . GLY A 1 181 ? 10.985 2.929 4.470 1.00 86.69 181 GLY A O 1
ATOM 1446 N N . LEU A 1 182 ? 9.941 4.024 2.804 1.00 94.50 182 LEU A N 1
ATOM 1447 C CA . LEU A 1 182 ? 9.343 2.821 2.217 1.00 94.50 182 LEU A CA 1
ATOM 1448 C C . LEU A 1 182 ? 10.312 2.118 1.266 1.00 94.50 182 LEU A C 1
ATOM 1450 O O . LEU A 1 182 ? 10.812 2.711 0.304 1.00 94.50 182 LEU A O 1
ATOM 1454 N N . ASN A 1 183 ? 10.525 0.825 1.495 1.00 95.00 183 ASN A N 1
ATOM 1455 C CA . ASN A 1 183 ? 11.317 -0.009 0.603 1.00 95.00 183 ASN A CA 1
ATOM 1456 C C . ASN A 1 183 ? 10.542 -0.374 -0.683 1.00 95.00 183 ASN A C 1
ATOM 1458 O O . ASN A 1 183 ? 9.326 -0.195 -0.791 1.00 95.00 183 ASN A O 1
ATOM 1462 N N . ARG A 1 184 ? 11.253 -0.914 -1.684 1.00 94.50 184 ARG A N 1
ATOM 1463 C CA . ARG A 1 184 ? 10.679 -1.286 -2.991 1.00 94.50 184 ARG A CA 1
ATOM 1464 C C . ARG A 1 184 ? 9.487 -2.244 -2.873 1.00 94.50 184 ARG A C 1
ATOM 1466 O O . ARG A 1 184 ? 8.506 -2.068 -3.596 1.00 94.50 184 ARG A O 1
ATOM 1473 N N . ARG A 1 185 ? 9.540 -3.223 -1.961 1.00 96.75 185 ARG A N 1
ATOM 1474 C CA . ARG A 1 185 ? 8.447 -4.183 -1.734 1.00 96.75 185 ARG A CA 1
ATOM 1475 C C . ARG A 1 185 ? 7.207 -3.489 -1.165 1.00 96.75 185 ARG A C 1
ATOM 1477 O O . ARG A 1 185 ? 6.107 -3.720 -1.651 1.00 96.75 185 ARG A O 1
ATOM 1484 N N . GLU A 1 186 ? 7.364 -2.587 -0.205 1.00 98.19 186 GLU A N 1
ATOM 1485 C CA . GLU A 1 186 ? 6.242 -1.821 0.363 1.00 98.19 186 GLU A CA 1
ATOM 1486 C C . GLU A 1 186 ? 5.595 -0.902 -0.681 1.00 98.19 186 GLU A C 1
ATOM 1488 O O . GLU A 1 186 ? 4.372 -0.899 -0.843 1.00 98.19 186 GLU A O 1
ATOM 1493 N N . ARG A 1 187 ? 6.411 -0.197 -1.479 1.00 98.12 187 ARG A N 1
ATOM 1494 C CA . ARG A 1 187 ? 5.918 0.594 -2.620 1.00 98.12 187 ARG A CA 1
ATOM 1495 C C . ARG A 1 187 ? 5.190 -0.284 -3.637 1.00 98.12 187 ARG A C 1
ATOM 1497 O O . ARG A 1 187 ? 4.190 0.153 -4.216 1.00 98.12 187 ARG A O 1
ATOM 1504 N N . ARG A 1 188 ? 5.637 -1.531 -3.834 1.00 97.56 188 ARG A N 1
ATOM 1505 C CA . ARG A 1 188 ? 4.962 -2.501 -4.704 1.00 97.56 188 ARG A CA 1
ATOM 1506 C C . ARG A 1 188 ? 3.567 -2.839 -4.203 1.00 97.56 188 ARG A C 1
ATOM 1508 O O . ARG A 1 188 ? 2.637 -2.730 -4.998 1.00 97.56 188 ARG A O 1
ATOM 1515 N N . ILE A 1 189 ? 3.423 -3.183 -2.922 1.00 98.69 189 ILE A N 1
ATOM 1516 C CA . ILE A 1 189 ? 2.134 -3.505 -2.284 1.00 98.69 189 ILE A CA 1
ATOM 1517 C C . ILE A 1 189 ? 1.122 -2.382 -2.531 1.00 98.69 189 ILE A C 1
ATOM 1519 O O . ILE A 1 189 ? 0.021 -2.623 -3.026 1.00 98.69 189 ILE A O 1
ATOM 1523 N N . MET A 1 190 ? 1.525 -1.139 -2.262 1.00 98.31 190 MET A N 1
ATOM 1524 C CA . MET A 1 190 ? 0.671 0.032 -2.474 1.00 98.31 190 MET A CA 1
ATOM 1525 C C . MET A 1 190 ? 0.305 0.233 -3.945 1.00 98.31 190 MET A C 1
ATOM 1527 O O . MET A 1 190 ? -0.833 0.566 -4.272 1.00 98.31 190 MET A O 1
ATOM 1531 N N . THR A 1 191 ? 1.269 0.033 -4.842 1.00 98.00 191 THR A N 1
ATOM 1532 C CA . THR A 1 191 ? 1.091 0.244 -6.281 1.00 98.00 191 THR A CA 1
ATOM 1533 C C . THR A 1 191 ? 0.083 -0.734 -6.873 1.00 98.00 191 THR A C 1
ATOM 1535 O O . THR A 1 191 ? -0.831 -0.309 -7.575 1.00 98.00 191 THR A O 1
ATOM 1538 N N . VAL A 1 192 ? 0.210 -2.033 -6.576 1.00 98.19 192 VAL A N 1
ATOM 1539 C CA . VAL A 1 192 ? -0.716 -3.043 -7.114 1.00 98.19 192 VAL A CA 1
ATOM 1540 C C . VAL A 1 192 ? -2.129 -2.858 -6.561 1.00 98.19 192 VAL A C 1
ATOM 1542 O O . VAL A 1 192 ? -3.084 -2.908 -7.335 1.00 98.19 192 VAL A O 1
ATOM 1545 N N . ALA A 1 193 ? -2.260 -2.524 -5.270 1.00 98.38 193 ALA A N 1
ATOM 1546 C CA . ALA A 1 193 ? -3.544 -2.177 -4.668 1.00 98.38 193 ALA A CA 1
ATOM 1547 C C . ALA A 1 193 ? -4.157 -0.933 -5.331 1.00 98.38 193 ALA A C 1
ATOM 1549 O O . ALA A 1 193 ? -5.318 -0.966 -5.726 1.00 98.38 193 ALA A O 1
ATOM 1550 N N . SER A 1 194 ? -3.379 0.133 -5.541 1.00 98.12 194 SER A N 1
ATOM 1551 C CA . SER A 1 194 ? -3.867 1.360 -6.190 1.00 98.12 194 SER A CA 1
ATOM 1552 C C . SER A 1 194 ? -4.309 1.109 -7.636 1.00 98.12 194 SER A C 1
ATOM 1554 O O . SER A 1 194 ? -5.404 1.499 -8.026 1.00 98.12 194 SER A O 1
ATOM 1556 N N . CYS A 1 195 ? -3.521 0.374 -8.429 1.00 97.19 195 CYS A N 1
ATOM 1557 C CA . CYS A 1 195 ? -3.911 0.027 -9.798 1.00 97.19 195 CYS A CA 1
ATOM 1558 C C . CYS A 1 195 ? -5.193 -0.818 -9.862 1.00 97.19 195 CYS A C 1
ATOM 1560 O O . CYS A 1 195 ? -5.953 -0.686 -10.824 1.00 97.19 195 CYS A O 1
ATOM 1562 N N . ALA A 1 196 ? -5.434 -1.670 -8.859 1.00 97.56 196 ALA A N 1
ATOM 1563 C CA . ALA A 1 196 ? -6.673 -2.433 -8.731 1.00 97.56 196 ALA A CA 1
ATOM 1564 C C . ALA A 1 196 ? -7.858 -1.550 -8.300 1.00 97.56 196 ALA A C 1
ATOM 1566 O O . ALA A 1 196 ? -8.980 -1.775 -8.748 1.00 97.56 196 ALA A O 1
ATOM 1567 N N . VAL A 1 197 ? -7.623 -0.518 -7.479 1.00 96.56 197 VAL A N 1
ATOM 1568 C CA . VAL A 1 197 ? -8.633 0.499 -7.146 1.00 96.56 197 VAL A CA 1
ATOM 1569 C C . VAL A 1 197 ? -9.058 1.274 -8.393 1.00 96.56 197 VAL A C 1
ATOM 1571 O O . VAL A 1 197 ? -10.256 1.393 -8.658 1.00 96.56 197 VAL A O 1
ATOM 1574 N N . ASP A 1 198 ? -8.098 1.797 -9.152 1.00 92.38 198 ASP A N 1
ATOM 1575 C CA . ASP A 1 198 ? -8.344 2.769 -10.223 1.00 92.38 198 ASP A CA 1
ATOM 1576 C C . ASP A 1 198 ? -8.890 2.144 -11.520 1.00 92.38 198 ASP A C 1
ATOM 1578 O O . ASP A 1 198 ? -9.024 2.837 -12.529 1.00 92.38 198 ASP A O 1
ATOM 1582 N N . ASP A 1 199 ? -9.177 0.835 -11.519 1.00 83.62 199 ASP A N 1
ATOM 1583 C CA . ASP A 1 199 ? -9.686 0.064 -12.662 1.00 83.62 199 ASP A CA 1
ATOM 1584 C C . ASP A 1 199 ? -8.867 0.285 -13.942 1.00 83.62 199 ASP A C 1
ATOM 1586 O O . ASP A 1 199 ? -9.399 0.318 -15.051 1.00 83.62 199 ASP A O 1
ATOM 1590 N N . SER A 1 200 ? -7.553 0.454 -13.787 1.00 88.12 200 SER A N 1
ATOM 1591 C CA . SER A 1 200 ? -6.619 0.738 -14.874 1.00 88.12 200 SER A CA 1
ATOM 1592 C C . SER A 1 200 ? -5.986 -0.571 -15.358 1.00 88.12 200 SER A C 1
ATOM 1594 O O . SER A 1 200 ? -4.967 -0.996 -14.807 1.00 88.12 200 SER A O 1
ATOM 1596 N N . PRO A 1 201 ? -6.532 -1.246 -16.395 1.00 91.31 201 PRO A N 1
ATOM 1597 C CA . PRO A 1 201 ? -6.232 -2.659 -16.626 1.00 91.31 201 PRO A CA 1
ATOM 1598 C C . PRO A 1 201 ? -4.795 -2.883 -17.089 1.00 91.31 201 PRO A C 1
ATOM 1600 O O . PRO A 1 201 ? -4.189 -3.899 -16.761 1.00 91.31 201 PRO A O 1
ATOM 1603 N N . THR A 1 202 ? -4.243 -1.939 -17.856 1.00 92.44 202 THR A N 1
ATOM 1604 C CA . THR A 1 202 ? -2.855 -2.018 -18.320 1.00 92.44 202 THR A CA 1
ATOM 1605 C C . THR A 1 202 ? -1.875 -1.866 -17.148 1.00 92.44 202 THR A C 1
ATOM 1607 O O . THR A 1 202 ? -1.126 -2.817 -16.933 1.00 92.44 202 THR A O 1
ATOM 1610 N N . PRO A 1 203 ? -1.906 -0.777 -16.344 1.00 92.44 203 PRO A N 1
ATOM 1611 C CA . PRO A 1 203 ? -1.083 -0.665 -15.136 1.00 92.44 203 PRO A CA 1
ATOM 1612 C C . PRO A 1 203 ? -1.245 -1.820 -14.146 1.00 92.44 203 PRO A C 1
ATOM 1614 O O . PRO A 1 203 ? -0.239 -2.311 -13.641 1.00 92.44 203 PRO A O 1
ATOM 1617 N N . LEU A 1 204 ? -2.475 -2.294 -13.907 1.00 96.44 204 LEU A N 1
ATOM 1618 C CA . LEU A 1 204 ? -2.723 -3.439 -13.027 1.00 96.44 204 LEU A CA 1
ATOM 1619 C C . LEU A 1 204 ? -1.950 -4.670 -13.510 1.00 96.44 204 LEU A C 1
ATOM 1621 O O . LEU A 1 204 ? -1.150 -5.229 -12.767 1.00 96.44 204 LEU A O 1
ATOM 1625 N N . LYS A 1 205 ? -2.113 -5.047 -14.783 1.00 95.31 205 LYS A N 1
ATOM 1626 C CA . LYS A 1 205 ? -1.423 -6.210 -15.356 1.00 95.31 205 LYS A CA 1
ATOM 1627 C C . LYS A 1 205 ? 0.096 -6.060 -15.315 1.00 95.31 205 LYS A C 1
ATOM 1629 O O . LYS A 1 205 ? 0.782 -7.008 -14.946 1.00 95.31 205 LYS A O 1
ATOM 1634 N N . THR A 1 206 ? 0.631 -4.895 -15.685 1.00 93.00 206 THR A N 1
ATOM 1635 C CA . THR A 1 206 ? 2.087 -4.697 -15.756 1.00 93.00 206 THR A CA 1
ATOM 1636 C C . THR A 1 206 ? 2.731 -4.638 -14.376 1.00 93.00 206 THR A C 1
ATOM 1638 O O . THR A 1 206 ? 3.768 -5.260 -14.176 1.00 93.00 206 THR A O 1
ATOM 1641 N N . HIS A 1 207 ? 2.129 -3.944 -13.404 1.00 96.38 207 HIS A N 1
ATOM 1642 C CA . HIS A 1 207 ? 2.699 -3.853 -12.059 1.00 96.38 207 HIS A CA 1
ATOM 1643 C C . HIS A 1 207 ? 2.573 -5.160 -11.274 1.00 96.38 207 HIS A C 1
ATOM 1645 O O . HIS A 1 207 ? 3.503 -5.492 -10.542 1.00 96.38 207 HIS A O 1
ATOM 1651 N N . VAL A 1 208 ? 1.482 -5.916 -11.448 1.00 97.50 208 VAL A N 1
ATOM 1652 C CA . VAL A 1 208 ? 1.322 -7.246 -10.835 1.00 97.50 208 VAL A CA 1
ATOM 1653 C C . VAL A 1 208 ? 2.304 -8.248 -11.435 1.00 97.50 208 VAL A C 1
ATOM 1655 O O . VAL A 1 208 ? 2.973 -8.960 -10.689 1.00 97.50 208 VAL A O 1
ATOM 1658 N N . ALA A 1 209 ? 2.470 -8.250 -12.762 1.00 94.56 209 ALA A N 1
ATOM 1659 C CA . ALA A 1 209 ? 3.493 -9.064 -13.410 1.00 94.56 209 ALA A CA 1
ATOM 1660 C C . ALA A 1 209 ? 4.894 -8.712 -12.906 1.00 94.56 209 ALA A C 1
ATOM 1662 O O . ALA A 1 209 ? 5.621 -9.597 -12.466 1.00 94.56 209 ALA A O 1
ATOM 1663 N N . ALA A 1 210 ? 5.239 -7.422 -12.880 1.00 93.56 210 ALA A N 1
ATOM 1664 C CA . ALA A 1 210 ? 6.529 -6.972 -12.379 1.00 93.56 210 ALA A CA 1
ATOM 1665 C C . ALA A 1 210 ? 6.758 -7.360 -10.912 1.00 93.56 210 ALA A C 1
ATOM 1667 O O . ALA A 1 210 ? 7.861 -7.777 -10.589 1.00 93.56 210 ALA A O 1
ATOM 1668 N N . ALA A 1 211 ? 5.736 -7.270 -10.049 1.00 96.19 211 ALA A N 1
ATOM 1669 C CA . ALA A 1 211 ? 5.826 -7.659 -8.640 1.00 96.19 211 ALA A CA 1
ATOM 1670 C C . ALA A 1 211 ? 6.235 -9.126 -8.453 1.00 96.19 211 ALA A C 1
ATOM 1672 O O . ALA A 1 211 ? 7.119 -9.429 -7.655 1.00 96.19 211 ALA A O 1
ATOM 1673 N N . ILE A 1 212 ? 5.580 -10.019 -9.198 1.00 94.62 212 ILE A N 1
ATOM 1674 C CA . ILE A 1 212 ? 5.797 -11.466 -9.119 1.00 94.62 212 ILE A CA 1
ATOM 1675 C C . ILE A 1 212 ? 7.117 -11.840 -9.800 1.00 94.62 212 ILE A C 1
ATOM 1677 O O . ILE A 1 212 ? 7.914 -12.603 -9.260 1.00 94.62 212 ILE A O 1
ATOM 1681 N N . HIS A 1 213 ? 7.373 -11.306 -10.996 1.00 91.25 213 HIS A N 1
ATOM 1682 C CA . HIS A 1 213 ? 8.539 -11.679 -11.803 1.00 91.25 213 HIS A CA 1
ATOM 1683 C C . HIS A 1 213 ? 9.853 -11.146 -11.230 1.00 91.25 213 HIS A C 1
ATOM 1685 O O . HIS A 1 213 ? 10.883 -11.788 -11.421 1.00 91.25 213 HIS A O 1
ATOM 1691 N N . SER A 1 214 ? 9.837 -10.009 -10.524 1.00 89.56 214 SER A N 1
ATOM 1692 C CA . SER A 1 214 ? 11.025 -9.490 -9.831 1.00 89.56 214 SER A CA 1
ATOM 1693 C C . SER A 1 214 ? 11.333 -10.246 -8.538 1.00 89.56 214 SER A C 1
ATOM 1695 O O . SER A 1 214 ? 12.447 -10.140 -8.028 1.00 89.56 214 SER A O 1
ATOM 1697 N N . GLY A 1 215 ? 10.356 -10.988 -8.005 1.00 90.88 215 GLY A N 1
ATOM 1698 C CA . GLY A 1 215 ? 10.411 -11.552 -6.661 1.00 90.88 215 GLY A CA 1
ATOM 1699 C C . GLY A 1 215 ? 10.203 -10.517 -5.552 1.00 90.88 215 GLY A C 1
ATOM 1700 O O . GLY A 1 215 ? 10.484 -10.829 -4.400 1.00 90.88 215 GLY A O 1
ATOM 1701 N N . ASP A 1 216 ? 9.723 -9.304 -5.870 1.00 94.25 216 ASP A N 1
ATOM 1702 C CA . ASP A 1 216 ? 9.330 -8.325 -4.844 1.00 94.25 216 ASP A CA 1
ATOM 1703 C C . ASP A 1 216 ? 8.184 -8.873 -3.977 1.00 94.25 216 ASP A C 1
ATOM 1705 O O . ASP A 1 216 ? 8.117 -8.560 -2.791 1.00 94.25 216 ASP A O 1
ATOM 1709 N N . LEU A 1 217 ? 7.288 -9.665 -4.579 1.00 97.25 217 LEU A N 1
ATOM 1710 C CA . LEU A 1 217 ? 6.203 -10.379 -3.908 1.00 97.25 217 LEU A CA 1
ATOM 1711 C C . LEU A 1 217 ? 6.142 -11.826 -4.405 1.00 97.25 217 LEU A C 1
ATOM 1713 O O . LEU A 1 217 ? 6.200 -12.067 -5.615 1.00 97.25 217 LEU A O 1
ATOM 1717 N N . THR A 1 218 ? 5.978 -12.789 -3.496 1.00 96.75 218 THR A N 1
ATOM 1718 C CA . THR A 1 218 ? 5.653 -14.165 -3.905 1.00 96.75 218 THR A CA 1
ATOM 1719 C C . THR A 1 218 ? 4.212 -14.257 -4.413 1.00 96.75 218 THR A C 1
ATOM 1721 O O . THR A 1 218 ? 3.400 -13.345 -4.224 1.00 96.75 218 THR A O 1
ATOM 1724 N N . LYS A 1 219 ? 3.863 -15.374 -5.065 1.00 96.12 219 LYS A N 1
ATOM 1725 C CA . LYS A 1 219 ? 2.475 -15.616 -5.479 1.00 96.12 219 LYS A CA 1
ATOM 1726 C C . LYS A 1 219 ? 1.542 -15.720 -4.270 1.00 96.12 219 LYS A C 1
ATOM 1728 O O . LYS A 1 219 ? 0.451 -15.168 -4.304 1.00 96.12 219 LYS A O 1
ATOM 1733 N N . GLU A 1 220 ? 1.994 -16.359 -3.198 1.00 98.19 220 GLU A N 1
ATOM 1734 C CA . GLU A 1 220 ? 1.240 -16.514 -1.953 1.00 98.19 220 GLU A CA 1
ATOM 1735 C C . GLU A 1 220 ? 1.008 -15.163 -1.263 1.00 98.19 220 GLU A C 1
ATOM 1737 O O . GLU A 1 220 ? -0.108 -14.878 -0.834 1.00 98.19 220 GLU A O 1
ATOM 1742 N N . GLU A 1 221 ? 2.028 -14.298 -1.209 1.00 98.69 221 GLU A N 1
ATOM 1743 C CA . GLU A 1 221 ? 1.870 -12.926 -0.712 1.00 98.69 221 GLU A CA 1
ATOM 1744 C C . GLU A 1 221 ? 0.887 -12.128 -1.580 1.00 98.69 221 GLU A C 1
ATOM 1746 O O . GLU A 1 221 ? 0.047 -11.402 -1.049 1.00 98.69 221 GLU A O 1
ATOM 1751 N N . MET A 1 222 ? 0.957 -12.271 -2.911 1.00 98.69 222 MET A N 1
ATOM 1752 C CA . MET A 1 222 ? 0.020 -11.617 -3.828 1.00 98.69 222 MET A CA 1
ATOM 1753 C C . MET A 1 222 ? -1.425 -12.073 -3.589 1.00 98.69 222 MET A C 1
ATOM 1755 O O . MET A 1 222 ? -2.320 -11.233 -3.561 1.00 98.69 222 MET A O 1
ATOM 1759 N N . ASP A 1 223 ? -1.662 -13.365 -3.364 1.00 98.69 223 ASP A N 1
ATOM 1760 C CA . ASP A 1 223 ? -3.003 -13.897 -3.089 1.00 98.69 223 ASP A CA 1
ATOM 1761 C C . ASP A 1 223 ? -3.578 -13.351 -1.771 1.00 98.69 223 ASP A C 1
ATOM 1763 O O . ASP A 1 223 ? -4.750 -12.970 -1.700 1.00 98.69 223 ASP A O 1
ATOM 1767 N N . GLU A 1 224 ? -2.744 -13.205 -0.738 1.00 98.88 224 GLU A N 1
ATOM 1768 C CA . GLU A 1 224 ? -3.143 -12.550 0.512 1.00 98.88 224 GLU A CA 1
ATOM 1769 C C . GLU A 1 224 ? -3.401 -11.043 0.331 1.00 98.88 224 GLU A C 1
ATOM 1771 O O . GLU A 1 224 ? -4.326 -10.500 0.944 1.00 98.88 224 GLU A O 1
ATOM 1776 N N . ILE A 1 225 ? -2.641 -10.360 -0.537 1.00 98.88 225 ILE A N 1
ATOM 1777 C CA . ILE A 1 225 ? -2.893 -8.955 -0.899 1.00 98.88 225 ILE A CA 1
ATOM 1778 C C . ILE A 1 225 ? -4.244 -8.830 -1.604 1.00 98.88 225 ILE A C 1
ATOM 1780 O O . ILE A 1 225 ? -5.014 -7.935 -1.259 1.00 98.88 225 ILE A O 1
ATOM 1784 N N . VAL A 1 226 ? -4.559 -9.720 -2.552 1.00 98.88 226 VAL A N 1
ATOM 1785 C CA . VAL A 1 226 ? -5.842 -9.724 -3.271 1.00 98.88 226 VAL A CA 1
ATOM 1786 C C . VAL A 1 226 ? -7.005 -9.958 -2.307 1.00 98.88 226 VAL A C 1
ATOM 1788 O O . VAL A 1 226 ? -8.018 -9.259 -2.398 1.00 98.88 226 VAL A O 1
ATOM 1791 N N . LEU A 1 227 ? -6.875 -10.878 -1.347 1.00 98.88 227 LEU A N 1
ATOM 1792 C CA . LEU A 1 227 ? -7.906 -11.114 -0.333 1.00 98.88 227 LEU A CA 1
ATOM 1793 C C . LEU A 1 227 ? -8.105 -9.893 0.578 1.00 98.88 227 LEU A C 1
ATOM 1795 O O . LEU A 1 227 ? -9.240 -9.450 0.772 1.00 98.88 227 LEU A O 1
ATOM 1799 N N . GLN A 1 228 ? -7.015 -9.320 1.102 1.00 98.88 228 GLN A N 1
ATOM 1800 C CA . GLN A 1 228 ? -7.066 -8.110 1.928 1.00 98.88 228 GLN A CA 1
ATOM 1801 C C . GLN A 1 228 ? -7.703 -6.951 1.146 1.00 98.88 228 GLN A C 1
ATOM 1803 O O . GLN A 1 228 ? -8.615 -6.293 1.640 1.00 98.88 228 GLN A O 1
ATOM 1808 N N . PHE A 1 229 ? -7.275 -6.737 -0.099 1.00 98.81 229 PHE A N 1
ATOM 1809 C CA . PHE A 1 229 ? -7.848 -5.747 -1.005 1.00 98.81 229 PHE A CA 1
ATOM 1810 C C . PHE A 1 229 ? -9.348 -5.983 -1.218 1.00 98.81 229 PHE A C 1
ATOM 1812 O O . PHE A 1 229 ? -10.138 -5.050 -1.112 1.00 98.81 229 PHE A O 1
ATOM 1819 N N . SER A 1 230 ? -9.766 -7.227 -1.454 1.00 98.69 230 SER A N 1
ATOM 1820 C CA . SER A 1 230 ? -11.170 -7.577 -1.706 1.00 98.69 230 SER A CA 1
ATOM 1821 C C . SER A 1 230 ? -12.076 -7.249 -0.520 1.00 98.69 230 SER A C 1
ATOM 1823 O O . SER A 1 230 ? -13.195 -6.772 -0.720 1.00 98.69 230 SER A O 1
ATOM 1825 N N . ALA A 1 231 ? -11.587 -7.449 0.708 1.00 98.31 231 ALA A N 1
ATOM 1826 C CA . ALA A 1 231 ? -12.319 -7.108 1.925 1.00 98.31 231 ALA A CA 1
ATOM 1827 C C . ALA A 1 231 ? -12.529 -5.590 2.090 1.00 98.31 231 ALA A C 1
ATOM 1829 O O . ALA A 1 231 ? -13.563 -5.175 2.610 1.00 98.31 231 ALA A O 1
ATOM 1830 N N . TYR A 1 232 ? -11.586 -4.765 1.623 1.00 98.38 232 TYR A N 1
ATOM 1831 C CA . TYR A 1 232 ? -11.621 -3.305 1.792 1.00 98.38 232 TYR A CA 1
ATOM 1832 C C . TYR A 1 232 ? -12.106 -2.524 0.564 1.00 98.38 232 TYR A C 1
ATOM 1834 O O . TYR A 1 232 ? -12.553 -1.387 0.706 1.00 98.38 232 TYR A O 1
ATOM 1842 N N . TYR A 1 233 ? -12.021 -3.106 -0.631 1.00 97.81 233 TYR A N 1
ATOM 1843 C CA . TYR A 1 233 ? -12.309 -2.428 -1.898 1.00 97.81 233 TYR A CA 1
ATOM 1844 C C . TYR A 1 233 ? -13.180 -3.249 -2.867 1.00 97.81 233 TYR A C 1
ATOM 1846 O O . TYR A 1 233 ? -13.447 -2.833 -3.996 1.00 97.81 233 TYR A O 1
ATOM 1854 N N . GLY A 1 234 ? -13.697 -4.391 -2.405 1.00 97.56 234 GLY A N 1
ATOM 1855 C CA . GLY A 1 234 ? -14.746 -5.160 -3.065 1.00 97.56 234 GLY A CA 1
ATOM 1856 C C . GLY A 1 234 ? -14.249 -6.333 -3.914 1.00 97.56 234 GLY A C 1
ATOM 1857 O O . GLY A 1 234 ? -13.308 -6.234 -4.700 1.00 97.56 234 GLY A O 1
ATOM 1858 N N . PHE A 1 235 ? -14.971 -7.449 -3.816 1.00 98.06 235 PHE A N 1
ATOM 1859 C CA . PHE A 1 235 ? -14.626 -8.719 -4.465 1.00 98.06 235 PHE A CA 1
ATOM 1860 C C . PHE A 1 235 ? -14.667 -8.695 -5.996 1.00 98.06 235 PHE A C 1
ATOM 1862 O O . PHE A 1 235 ? -13.920 -9.431 -6.623 1.00 98.06 235 PHE A O 1
ATOM 1869 N N . ALA A 1 236 ? -15.491 -7.850 -6.623 1.00 97.00 236 ALA A N 1
ATOM 1870 C CA . ALA A 1 236 ? -15.525 -7.763 -8.088 1.00 97.00 236 ALA A CA 1
ATOM 1871 C C . ALA A 1 236 ? -14.210 -7.205 -8.663 1.00 97.00 236 ALA A C 1
ATOM 1873 O O . ALA A 1 236 ? -13.718 -7.686 -9.681 1.00 97.00 236 ALA A O 1
ATOM 1874 N N . LYS A 1 237 ? -13.618 -6.215 -7.984 1.00 97.62 237 LYS A N 1
ATOM 1875 C CA . LYS A 1 237 ? -12.277 -5.711 -8.312 1.00 97.62 237 LYS A CA 1
ATOM 1876 C C . LYS A 1 237 ? -11.200 -6.705 -7.882 1.00 97.62 237 LYS A C 1
ATOM 1878 O O . LYS A 1 237 ? -10.217 -6.879 -8.594 1.00 97.62 237 LYS A O 1
ATOM 1883 N N . GLY A 1 238 ? -11.432 -7.397 -6.765 1.00 98.31 238 GLY A N 1
ATOM 1884 C CA . GLY A 1 238 ? -10.630 -8.532 -6.314 1.00 98.31 238 GLY A CA 1
ATOM 1885 C C . GLY A 1 238 ? -10.463 -9.610 -7.381 1.00 98.31 238 GLY A C 1
ATOM 1886 O O . GLY A 1 238 ? -9.344 -10.023 -7.645 1.00 98.31 238 GLY A O 1
ATOM 1887 N N . GLU A 1 239 ? -11.540 -9.988 -8.071 1.00 98.12 239 GLU A N 1
ATOM 1888 C CA . GLU A 1 239 ? -11.503 -10.952 -9.178 1.00 98.12 239 GLU A CA 1
ATOM 1889 C C . GLU A 1 239 ? -10.595 -10.472 -10.319 1.00 98.12 239 GLU A C 1
ATOM 1891 O O . GLU A 1 239 ? -9.735 -11.210 -10.791 1.00 98.12 239 GLU A O 1
ATOM 1896 N N . ALA A 1 240 ? -10.724 -9.209 -10.741 1.00 97.75 240 ALA A N 1
ATOM 1897 C CA . ALA A 1 240 ? -9.859 -8.652 -11.782 1.00 97.75 240 ALA A CA 1
ATOM 1898 C C . ALA A 1 240 ? -8.378 -8.627 -11.359 1.00 97.75 240 ALA A C 1
ATOM 1900 O O . ALA A 1 240 ? -7.489 -8.858 -12.185 1.00 97.75 240 ALA A O 1
ATOM 1901 N N . PHE A 1 241 ? -8.115 -8.369 -10.076 1.00 98.31 241 PHE A N 1
ATOM 1902 C CA . PHE A 1 241 ? -6.779 -8.410 -9.493 1.00 98.31 241 PHE A CA 1
ATOM 1903 C C . PHE A 1 241 ? -6.244 -9.856 -9.435 1.00 98.31 241 PHE A C 1
ATOM 1905 O O . PHE A 1 241 ? -5.134 -10.107 -9.907 1.00 98.31 241 PHE A O 1
ATOM 1912 N N . GLN A 1 242 ? -7.048 -10.826 -8.989 1.00 98.56 242 GLN A N 1
ATOM 1913 C CA . GLN A 1 242 ? -6.681 -12.245 -8.962 1.00 98.56 242 GLN A CA 1
ATOM 1914 C C . GLN A 1 242 ? -6.349 -12.768 -10.360 1.00 98.56 242 GLN A C 1
ATOM 1916 O O . GLN A 1 242 ? -5.307 -13.388 -10.555 1.00 98.56 242 GLN A O 1
ATOM 1921 N N . VAL A 1 243 ? -7.176 -12.443 -11.359 1.00 98.19 243 VAL A N 1
ATOM 1922 C CA . VAL A 1 243 ? -6.920 -12.815 -12.757 1.00 98.19 243 VAL A CA 1
ATOM 1923 C C . VAL A 1 243 ? -5.584 -12.250 -13.234 1.00 98.19 243 VAL A C 1
ATOM 1925 O O . VAL A 1 243 ? -4.827 -12.959 -13.888 1.00 98.19 243 VAL A O 1
ATOM 1928 N N . ALA A 1 244 ? -5.253 -10.998 -12.896 1.00 97.88 244 ALA A N 1
ATOM 1929 C CA . ALA A 1 244 ? -3.953 -10.423 -13.237 1.00 97.88 244 ALA A CA 1
ATOM 1930 C C . ALA A 1 244 ? -2.787 -11.160 -12.549 1.00 97.88 244 ALA A C 1
ATOM 1932 O O . ALA A 1 244 ? -1.748 -11.360 -13.182 1.00 97.88 244 ALA A O 1
ATOM 1933 N N . ALA A 1 245 ? -2.958 -11.578 -11.291 1.00 98.12 245 ALA A N 1
ATOM 1934 C CA . ALA A 1 245 ? -1.958 -12.327 -10.531 1.00 98.12 245 ALA A CA 1
ATOM 1935 C C . ALA A 1 245 ? -1.736 -13.740 -11.090 1.00 98.12 245 ALA A C 1
ATOM 1937 O O . ALA A 1 245 ? -0.592 -14.157 -11.279 1.00 98.12 245 ALA A O 1
ATOM 1938 N N . ASP A 1 246 ? -2.810 -14.458 -11.411 1.00 97.88 246 ASP A N 1
ATOM 1939 C CA . ASP A 1 246 ? -2.745 -15.807 -11.975 1.00 97.88 246 ASP A CA 1
ATOM 1940 C C . ASP A 1 246 ? -2.150 -15.793 -13.388 1.00 97.88 246 ASP A C 1
ATOM 1942 O O . ASP A 1 246 ? -1.267 -16.595 -13.701 1.00 97.88 246 ASP A O 1
ATOM 1946 N N . ASP A 1 247 ? -2.548 -14.827 -14.222 1.00 95.88 247 ASP A N 1
ATOM 1947 C CA . ASP A 1 247 ? -1.965 -14.617 -15.549 1.00 95.88 247 ASP A CA 1
ATOM 1948 C C . ASP A 1 247 ? -0.465 -14.323 -15.474 1.00 95.88 247 ASP A C 1
ATOM 1950 O O . ASP A 1 247 ? 0.311 -14.817 -16.296 1.00 95.88 247 ASP A O 1
ATOM 1954 N N . ALA A 1 248 ? -0.057 -13.472 -14.530 1.00 94.19 248 ALA A N 1
ATOM 1955 C CA . ALA A 1 248 ? 1.340 -13.132 -14.311 1.00 94.19 248 ALA A CA 1
ATOM 1956 C C . ALA A 1 248 ? 2.142 -14.358 -13.866 1.00 94.19 248 ALA A C 1
ATOM 1958 O O . ALA A 1 248 ? 3.204 -14.623 -14.431 1.00 94.19 248 ALA A O 1
ATOM 1959 N N . TRP A 1 249 ? 1.622 -15.129 -12.911 1.00 93.81 249 TRP A N 1
ATOM 1960 C CA . TRP A 1 249 ? 2.257 -16.351 -12.423 1.00 93.81 249 TRP A CA 1
ATOM 1961 C C . TRP A 1 249 ? 2.402 -17.410 -13.520 1.00 93.81 249 TRP A C 1
ATOM 1963 O O . TRP A 1 249 ? 3.485 -17.956 -13.715 1.00 93.81 249 TRP A O 1
ATOM 1973 N N . ALA A 1 250 ? 1.354 -17.640 -14.314 1.00 92.31 250 ALA A N 1
ATOM 1974 C CA . ALA A 1 250 ? 1.387 -18.588 -15.428 1.00 92.31 250 ALA A CA 1
ATOM 1975 C C . ALA A 1 250 ? 2.401 -18.200 -16.522 1.00 92.31 250 ALA A C 1
ATOM 1977 O O . ALA A 1 250 ? 2.922 -19.065 -17.225 1.00 92.31 250 ALA A O 1
ATOM 1978 N N . LYS A 1 251 ? 2.678 -16.898 -16.670 1.00 86.44 251 LYS A N 1
ATOM 1979 C CA . LYS A 1 251 ? 3.658 -16.341 -17.617 1.00 86.44 251 LYS A CA 1
ATOM 1980 C C . LYS A 1 251 ? 5.031 -16.113 -16.985 1.00 86.44 251 LYS A C 1
ATOM 1982 O O . LYS A 1 251 ? 5.890 -15.531 -17.648 1.00 86.44 251 LYS A O 1
ATOM 1987 N N . MET A 1 252 ? 5.241 -16.516 -15.728 1.00 76.88 252 MET A N 1
ATOM 1988 C CA . MET A 1 252 ? 6.527 -16.346 -15.062 1.00 76.88 252 MET A CA 1
ATOM 1989 C C . MET A 1 252 ? 7.605 -17.036 -15.905 1.00 76.88 252 MET A C 1
ATOM 1991 O O . MET A 1 252 ? 7.460 -18.220 -16.227 1.00 76.88 252 MET A O 1
ATOM 1995 N N . PRO A 1 253 ? 8.661 -16.315 -16.320 1.00 63.72 253 PRO A N 1
ATOM 1996 C CA . PRO A 1 253 ? 9.688 -16.914 -17.145 1.00 63.72 253 PRO A CA 1
ATOM 1997 C C . PRO A 1 253 ? 10.348 -18.038 -16.347 1.00 63.72 253 PRO A C 1
ATOM 1999 O O . PRO A 1 253 ? 11.013 -17.802 -15.339 1.00 63.72 253 PRO A O 1
ATOM 2002 N N . LEU A 1 254 ? 10.152 -19.280 -16.798 1.00 48.31 254 LEU A N 1
ATOM 2003 C CA . LEU A 1 254 ? 10.910 -20.445 -16.348 1.00 48.31 254 LEU A CA 1
ATOM 2004 C C . LEU A 1 254 ? 12.351 -20.296 -16.872 1.00 48.31 254 LEU A C 1
ATOM 2006 O O . LEU A 1 254 ? 12.744 -20.961 -17.825 1.00 48.31 254 LEU A O 1
ATOM 2010 N N . GLY A 1 255 ? 13.119 -19.354 -16.321 1.00 50.81 255 GLY A N 1
ATOM 2011 C CA . GLY A 1 255 ? 14.459 -19.034 -16.810 1.00 50.81 255 GLY A CA 1
ATOM 2012 C C . GLY A 1 255 ? 14.941 -17.646 -16.399 1.00 50.81 255 GLY A C 1
ATOM 2013 O O . GLY A 1 255 ? 14.541 -16.654 -16.987 1.00 50.81 255 GLY A O 1
ATOM 2014 N N . ASN A 1 256 ? 15.799 -17.639 -15.379 1.00 54.75 256 ASN A N 1
ATOM 2015 C CA . ASN A 1 256 ? 16.748 -16.617 -14.931 1.00 54.75 256 ASN A CA 1
ATOM 2016 C C . ASN A 1 256 ? 16.367 -15.117 -15.039 1.00 54.75 256 ASN A C 1
ATOM 2018 O O . ASN A 1 256 ? 16.494 -14.503 -16.096 1.00 54.75 256 ASN A O 1
ATOM 2022 N N . LEU A 1 257 ? 16.068 -14.485 -13.890 1.00 58.44 257 LEU A N 1
ATOM 2023 C CA . LEU A 1 257 ? 15.953 -13.020 -13.736 1.00 58.44 257 LEU A CA 1
ATOM 2024 C C . LEU A 1 257 ? 17.131 -12.240 -14.358 1.00 58.44 257 LEU A C 1
ATOM 2026 O O . LEU A 1 257 ? 16.964 -11.084 -14.753 1.00 58.44 257 LEU A O 1
ATOM 2030 N N . ASP A 1 258 ? 18.314 -12.854 -14.454 1.00 58.00 258 ASP A N 1
ATOM 2031 C CA . ASP A 1 258 ? 19.502 -12.231 -15.042 1.00 58.00 258 ASP A CA 1
ATOM 2032 C C . ASP A 1 258 ? 19.334 -11.875 -16.526 1.00 58.00 258 ASP A C 1
ATOM 2034 O O . ASP A 1 258 ? 19.912 -10.887 -16.982 1.00 58.00 258 ASP A O 1
ATOM 2038 N N . ASP A 1 259 ? 18.539 -12.632 -17.289 1.00 57.22 259 ASP A N 1
ATOM 2039 C CA . ASP A 1 259 ? 18.322 -12.339 -18.709 1.00 57.22 259 ASP A CA 1
ATOM 2040 C C . ASP A 1 259 ? 17.477 -11.068 -18.889 1.00 57.22 259 ASP A C 1
ATOM 2042 O O . ASP A 1 259 ? 17.703 -10.294 -19.824 1.00 57.22 259 ASP A O 1
ATOM 2046 N N . TRP A 1 260 ? 16.566 -10.781 -17.952 1.00 55.31 260 TRP A N 1
ATOM 2047 C CA . TRP A 1 260 ? 15.794 -9.531 -17.938 1.00 55.31 260 TRP A CA 1
ATOM 2048 C C . TRP A 1 260 ? 16.621 -8.344 -17.482 1.00 55.31 260 TRP A C 1
ATOM 2050 O O . TRP A 1 260 ? 16.533 -7.282 -18.096 1.00 55.31 260 TRP A O 1
ATOM 2060 N N . ARG A 1 261 ? 17.471 -8.521 -16.467 1.00 56.22 261 ARG A N 1
ATOM 2061 C CA . ARG A 1 261 ? 18.406 -7.472 -16.038 1.00 56.22 261 ARG A CA 1
ATOM 2062 C C . ARG A 1 261 ? 19.324 -7.048 -17.185 1.00 56.22 261 ARG A C 1
ATOM 2064 O O . ARG A 1 261 ? 19.427 -5.859 -17.463 1.00 56.22 261 ARG A O 1
ATOM 2071 N N . ARG A 1 262 ? 19.863 -8.006 -17.948 1.00 57.44 262 ARG A N 1
ATOM 2072 C CA . ARG A 1 262 ? 20.663 -7.724 -19.155 1.00 57.44 262 ARG A CA 1
ATOM 2073 C C . ARG A 1 262 ? 19.877 -7.004 -20.254 1.00 57.44 262 ARG A C 1
ATOM 2075 O O . ARG A 1 262 ? 20.433 -6.150 -20.937 1.00 57.44 262 ARG A O 1
ATOM 2082 N N . ALA A 1 263 ? 18.598 -7.334 -20.443 1.00 51.41 263 ALA A N 1
ATOM 2083 C CA . ALA A 1 263 ? 17.742 -6.651 -21.416 1.00 51.41 263 ALA A CA 1
ATOM 2084 C C . ALA A 1 263 ? 17.375 -5.218 -20.983 1.00 51.41 263 ALA A C 1
ATOM 2086 O O . ALA A 1 263 ? 17.255 -4.340 -21.835 1.00 51.41 263 ALA A O 1
ATOM 2087 N N . ALA A 1 264 ? 17.228 -4.972 -19.677 1.00 50.94 264 ALA A N 1
ATOM 2088 C CA . ALA A 1 264 ? 16.993 -3.645 -19.103 1.00 50.94 264 ALA A CA 1
ATOM 2089 C C . ALA A 1 264 ? 18.254 -2.754 -19.101 1.00 50.94 264 ALA A C 1
ATOM 2091 O O . ALA A 1 264 ? 18.137 -1.530 -19.107 1.00 50.94 264 ALA A O 1
ATOM 2092 N N . GLU A 1 265 ? 19.448 -3.356 -19.118 1.00 53.03 265 GLU A N 1
ATOM 2093 C CA . GLU A 1 265 ? 20.746 -2.669 -19.210 1.00 53.03 265 GLU A CA 1
ATOM 2094 C C . GLU A 1 265 ? 21.077 -2.150 -20.625 1.00 53.03 265 GLU A C 1
ATOM 2096 O O . GLU A 1 265 ? 21.919 -1.260 -20.762 1.00 53.03 265 GLU A O 1
ATOM 2101 N N . ALA A 1 266 ? 20.413 -2.651 -21.677 1.00 53.53 266 ALA A N 1
ATOM 2102 C CA . ALA A 1 266 ? 20.517 -2.084 -23.021 1.00 53.53 266 ALA A CA 1
ATOM 2103 C C . ALA A 1 266 ? 19.863 -0.687 -23.047 1.00 53.53 266 ALA A C 1
ATOM 2105 O O . ALA A 1 266 ? 18.707 -0.512 -22.665 1.00 53.53 266 ALA A O 1
ATOM 2106 N N . THR A 1 267 ? 20.644 0.310 -23.457 1.00 53.81 267 THR A N 1
ATOM 2107 C CA . THR A 1 267 ? 20.423 1.763 -23.360 1.00 53.81 267 THR A CA 1
ATOM 2108 C C . THR A 1 267 ? 18.980 2.185 -23.648 1.00 53.81 267 THR A C 1
ATOM 2110 O O . THR A 1 267 ? 18.413 1.715 -24.638 1.00 53.81 267 THR A O 1
ATOM 2113 N N . PRO A 1 268 ? 18.387 3.138 -22.888 1.00 56.69 268 PRO A N 1
ATOM 2114 C CA . PRO A 1 268 ? 17.016 3.545 -23.139 1.00 56.69 268 PRO A CA 1
ATOM 2115 C C . PRO A 1 268 ? 16.796 3.987 -24.583 1.00 56.69 268 PRO A C 1
ATOM 2117 O O . PRO A 1 268 ? 15.785 3.580 -25.127 1.00 56.69 268 PRO A O 1
ATOM 2120 N N . TRP A 1 269 ? 17.703 4.729 -25.247 1.00 64.19 269 TRP A N 1
ATOM 2121 C CA . TRP A 1 269 ? 17.403 5.291 -26.580 1.00 64.19 269 TRP A CA 1
ATOM 2122 C C . TRP A 1 269 ? 18.586 5.454 -27.554 1.00 64.19 269 TRP A C 1
ATOM 2124 O O . TRP A 1 269 ? 18.785 6.553 -28.058 1.00 64.19 269 TRP A O 1
ATOM 2134 N N . ASP A 1 270 ? 19.327 4.401 -27.903 1.00 53.25 270 ASP A N 1
ATOM 2135 C CA . ASP A 1 270 ? 20.427 4.472 -28.898 1.00 53.25 270 ASP A CA 1
ATOM 2136 C C . ASP A 1 270 ? 19.974 4.691 -30.368 1.00 53.25 270 ASP A C 1
ATOM 2138 O O . ASP A 1 270 ? 20.207 3.869 -31.253 1.00 53.25 270 ASP A O 1
ATOM 2142 N N . VAL A 1 271 ? 19.335 5.831 -30.656 1.00 43.50 271 VAL A N 1
ATOM 2143 C CA . VAL A 1 271 ? 19.204 6.446 -31.991 1.00 43.50 271 VAL A CA 1
ATOM 2144 C C . VAL A 1 271 ? 19.204 7.969 -31.795 1.00 43.50 271 VAL A C 1
ATOM 2146 O O . VAL A 1 271 ? 18.550 8.435 -30.864 1.00 43.50 271 VAL A O 1
ATOM 2149 N N . GLU A 1 272 ? 19.931 8.722 -32.635 1.00 34.84 272 GLU A N 1
ATOM 2150 C CA . GLU A 1 272 ? 20.153 10.181 -32.521 1.00 34.84 272 GLU A CA 1
ATOM 2151 C C . GLU A 1 272 ? 18.923 10.993 -32.056 1.00 34.84 272 GLU A C 1
ATOM 2153 O O . GLU A 1 272 ? 17.787 10.672 -32.429 1.00 34.84 272 GLU A O 1
ATOM 2158 N N . PRO A 1 273 ? 19.130 12.076 -31.274 1.00 38.16 273 PRO A N 1
ATOM 2159 C CA . PRO A 1 273 ? 18.042 12.898 -30.761 1.00 38.16 273 PRO A CA 1
ATOM 2160 C C . PRO A 1 273 ? 17.197 13.444 -31.914 1.00 38.16 273 PRO A C 1
ATOM 2162 O O . PRO A 1 273 ? 17.667 14.230 -32.735 1.00 38.16 273 PRO A O 1
ATOM 2165 N N . VAL A 1 274 ? 15.917 13.066 -31.954 1.00 41.12 274 VAL A N 1
ATOM 2166 C CA . VAL A 1 274 ? 14.933 13.829 -32.722 1.00 41.12 274 VAL A CA 1
ATOM 2167 C C . VAL A 1 274 ? 14.833 15.180 -32.025 1.00 41.12 274 VAL A C 1
ATOM 2169 O O . VAL A 1 274 ? 14.479 15.244 -30.849 1.00 41.12 274 VAL A O 1
ATOM 2172 N N . VAL A 1 275 ? 15.247 16.215 -32.755 1.00 38.62 275 VAL A N 1
ATOM 2173 C CA . VAL A 1 275 ? 15.263 17.643 -32.408 1.00 38.62 275 VAL A CA 1
ATOM 2174 C C . VAL A 1 275 ? 14.130 18.004 -31.429 1.00 38.62 275 VAL A C 1
ATOM 2176 O O . VAL A 1 275 ? 12.998 17.564 -31.651 1.00 38.62 275 VAL A O 1
ATOM 2179 N N . PRO A 1 276 ? 14.397 18.765 -30.347 1.00 41.62 276 PRO A N 1
ATOM 2180 C CA . PRO A 1 276 ? 13.388 19.082 -29.342 1.00 41.62 276 PRO A CA 1
ATOM 2181 C C . PRO A 1 276 ? 12.134 19.698 -29.971 1.00 41.62 276 PRO A C 1
ATOM 2183 O O . PRO A 1 276 ? 12.208 20.478 -30.918 1.00 41.62 276 PRO A O 1
ATOM 2186 N N . PHE A 1 277 ? 10.977 19.342 -29.413 1.00 40.12 277 PHE A N 1
ATOM 2187 C CA . PHE A 1 277 ? 9.703 19.985 -29.709 1.00 40.12 277 PHE A CA 1
ATOM 2188 C C . PHE A 1 277 ? 9.801 21.468 -29.324 1.00 40.12 277 PHE A C 1
ATOM 2190 O O . PHE A 1 277 ? 9.747 21.808 -28.142 1.00 40.12 277 PHE A O 1
ATOM 2197 N N . GLU A 1 278 ? 9.980 22.346 -30.311 1.00 38.50 278 GLU A N 1
ATOM 2198 C CA . GLU A 1 278 ? 9.799 23.783 -30.125 1.00 38.50 278 GLU A CA 1
ATOM 2199 C C . GLU A 1 278 ? 8.321 24.034 -29.805 1.00 38.50 278 GLU A C 1
ATOM 2201 O O . GLU A 1 278 ? 7.436 23.740 -30.613 1.00 38.50 278 GLU A O 1
ATOM 2206 N N . MET A 1 279 ? 8.036 24.556 -28.609 1.00 34.31 279 MET A N 1
ATOM 2207 C CA . MET A 1 279 ? 6.708 25.100 -28.342 1.00 34.31 279 MET A CA 1
ATOM 2208 C C . MET A 1 279 ? 6.513 26.340 -29.226 1.00 34.31 279 MET A C 1
ATOM 2210 O O . MET A 1 279 ? 7.400 27.198 -29.236 1.00 34.31 279 MET A O 1
ATOM 2214 N N . PRO A 1 280 ? 5.390 26.469 -29.956 1.00 40.31 280 PRO A N 1
ATOM 2215 C CA . PRO A 1 280 ? 5.094 27.705 -30.665 1.00 40.31 280 PRO A CA 1
ATOM 2216 C C . PRO A 1 280 ? 4.978 28.861 -29.661 1.00 40.31 280 PRO A C 1
ATOM 2218 O O . PRO A 1 280 ? 4.426 28.682 -28.572 1.00 40.31 280 PRO A O 1
ATOM 2221 N N . ALA A 1 281 ? 5.558 30.000 -30.046 1.00 51.19 281 ALA A N 1
ATOM 2222 C CA . ALA A 1 281 ? 5.624 31.240 -29.272 1.00 51.19 281 ALA A CA 1
ATOM 2223 C C . ALA A 1 281 ? 4.248 31.804 -28.884 1.00 51.19 281 ALA A C 1
ATOM 2225 O O . ALA A 1 281 ? 3.282 31.607 -29.659 1.00 51.19 281 ALA A O 1
#

Foldseek 3Di:
DADPQLQVQCCLQQVDGQPDDPDPVSNCCSCPVRVPQQVDPLDDSLLLLLLQCLLCLLVLPQVSLLRSLLRCCLNVSPDLVLLVLSLVLSCLQSNDVSSVSSVVSNVVSQCVSQVVVVHGRDPRDDQDCVQLPDPDQQVLLQQLQLQCCLQQLHGQDDLQDCCSRVNRRRDVSSGSQSGPSDDSLSSLLSQLSSCLLVVPLVSNLRSLLSCPLSVSGDLSSQLSSLSSSCVRRNVVSSVSNNVSNVVSVVPRPPDDPVVSVVVSPPGNDPDDDPPDDDDDD

Sequence (281 aa):
MGDAHAEQMYREVMLKDPPEAATPFEVATLDFVFGQVWPRDGLSRRDRRLVTLTCVASADSPQPIEDHVYAALKSGDLPLEDMLEFILQLAVYSGWPKAAHCEGAIYRQWARIHEEQGEEPPPWPMLTNDVLGISDFEKRIFRGAQEFADVNLMPAPRPMSPYRHAGILNFVFGHVWQRGGLNRRERRIMTVASCAVDDSPTPLKTHVAAAIHSGDLTKEEMDEIVLQFSAYYGFAKGEAFQVAADDAWAKMPLGNLDDWRRAAEATPWDVEPVVPFEMPA

pLDDT: mean 89.56, std 15.15, range [34.31, 98.88]

Secondary structure (DSSP, 8-state):
---HHHHHHHHHHHSSPPP---SHHHHHIIIIIIIIITT-TTS-HHHHHHHHHHHHHHTT-HHHHHHHHHHHHHHTSS-HHHHHHHHHHHHHHH-HHHHHHHHHHHHHHHHHHHHHHT-PPPPPP---SGGG----HHHHHHHHHHHHHHHHTSPPPP--SHIIIIIIIIIITTTGGG-SSS-HHHHHHHHHHHHHHTT-HHHHHHHHHHHHHTTSS-HHHHHHHHHHHHHHH-HHHHHHHHHHHHHHHHT--SS-HHHHHHHHHS-TT-S------PPP-